Protein AF-A0A4Y6PVR9-F1 (afdb_monomer)

pLDDT: mean 76.54, std 22.04, range [38.25, 98.81]

Organism: Persicimonas caeni (NCBI:txid2292766)

Solvent-accessible surface area (backbone atoms only — not comparable to full-atom values): 14575 Å² total; per-residue (Å²): 135,83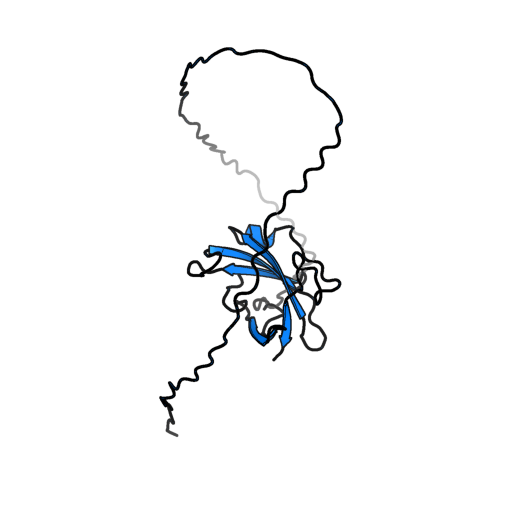,83,91,85,77,91,82,89,76,87,90,79,94,72,90,79,91,77,88,78,88,76,81,93,80,82,89,80,84,89,76,93,78,88,78,89,78,86,81,90,87,87,86,85,85,87,74,92,82,79,91,82,89,79,87,76,91,82,91,83,82,84,87,85,88,84,86,81,84,80,84,79,75,89,82,92,82,81,83,90,83,93,77,87,82,94,74,88,72,90,76,76,75,72,73,75,64,73,77,64,76,82,62,57,84,77,50,46,50,23,39,33,86,82,81,42,81,46,41,30,48,77,54,24,55,56,93,24,42,48,78,48,71,40,79,90,79,31,34,36,27,33,39,36,53,72,85,43,97,67,64,43,60,18,14,24,19,35,38,48,52,80,60,43,102,79,57,33,32,37,37,32,74,50,44,70,68,28,86,37,65,65,58,27,68,68,50,85,66,68,62,48,74,91,49,32,86,75,20,32,35,91,79,34,48,32,51,40,37,36,61,114

Mean predicted aligned error: 19.62 Å

Structure (mmCIF, N/CA/C/O backbone):
data_AF-A0A4Y6PVR9-F1
#
_entry.id   AF-A0A4Y6PVR9-F1
#
loop_
_atom_site.group_PDB
_atom_site.id
_atom_site.type_symbol
_atom_site.label_atom_id
_atom_site.label_alt_id
_atom_site.label_comp_id
_atom_site.label_asym_id
_atom_site.label_entity_id
_atom_site.label_seq_id
_atom_site.pdbx_PDB_ins_code
_atom_site.Cartn_x
_atom_site.Cartn_y
_atom_site.Cartn_z
_atom_site.occupancy
_atom_site.B_iso_or_equiv
_atom_site.auth_seq_id
_atom_site.auth_comp_id
_atom_site.auth_asym_id
_atom_site.auth_atom_id
_atom_site.pdbx_PDB_model_num
ATOM 1 N N . MET A 1 1 ? 18.211 -14.473 41.387 1.00 44.44 1 MET A N 1
ATOM 2 C CA . MET A 1 1 ? 19.162 -13.566 40.704 1.00 44.44 1 MET A CA 1
ATOM 3 C C . MET A 1 1 ? 18.298 -12.556 39.951 1.00 44.44 1 MET A C 1
ATOM 5 O O . MET A 1 1 ? 17.788 -12.904 38.908 1.00 44.44 1 MET A O 1
ATOM 9 N N . MET A 1 2 ? 17.739 -11.516 40.573 1.00 39.66 2 MET A N 1
ATOM 10 C CA . MET A 1 2 ? 18.354 -10.302 41.132 1.00 39.66 2 MET A CA 1
ATOM 11 C C . MET A 1 2 ? 19.067 -9.435 40.073 1.00 39.66 2 MET A C 1
ATOM 13 O O . MET A 1 2 ? 20.103 -9.840 39.561 1.00 39.66 2 MET A O 1
ATOM 17 N N . PHE A 1 3 ? 18.506 -8.228 39.890 1.00 38.25 3 PHE A N 1
ATOM 18 C CA . PHE A 1 3 ? 19.036 -6.995 39.277 1.00 38.25 3 PHE A CA 1
ATOM 19 C C . PHE A 1 3 ? 19.104 -6.944 37.737 1.00 38.25 3 PHE A C 1
ATOM 21 O O . PHE A 1 3 ? 19.877 -7.660 37.123 1.00 38.25 3 PHE A O 1
ATOM 28 N N . SER A 1 4 ? 18.260 -6.167 37.044 1.00 44.38 4 SER A N 1
ATOM 29 C CA . SER A 1 4 ? 18.126 -4.694 37.074 1.00 44.38 4 SER A CA 1
ATOM 30 C C . SER A 1 4 ? 19.421 -3.979 36.679 1.00 44.38 4 SER A C 1
ATOM 32 O O . SER A 1 4 ? 20.308 -3.845 37.516 1.00 44.38 4 SER A O 1
ATOM 34 N N . LYS A 1 5 ? 19.500 -3.527 35.419 1.00 46.66 5 LYS A N 1
ATOM 35 C CA . LYS A 1 5 ? 20.325 -2.431 34.864 1.00 46.66 5 LYS A CA 1
ATOM 36 C C . LYS A 1 5 ? 19.782 -2.146 33.454 1.00 46.66 5 LYS A C 1
ATOM 38 O O . LYS A 1 5 ? 19.545 -3.095 32.730 1.00 46.66 5 LYS A O 1
ATOM 43 N N . LEU A 1 6 ? 19.601 -0.938 32.942 1.00 47.88 6 LEU A N 1
ATOM 44 C CA . LEU A 1 6 ? 19.707 0.426 33.443 1.00 47.88 6 LEU A CA 1
ATOM 45 C C . LEU A 1 6 ? 19.093 1.281 32.326 1.00 47.88 6 LEU A C 1
ATOM 47 O O . LEU A 1 6 ? 19.514 1.192 31.176 1.00 47.88 6 LEU A O 1
ATOM 51 N N . CYS A 1 7 ? 18.128 2.117 32.688 1.00 44.88 7 CYS A N 1
ATOM 52 C CA . CYS A 1 7 ? 17.733 3.284 31.916 1.00 44.88 7 CYS A CA 1
ATOM 53 C C . CYS A 1 7 ? 18.982 4.155 31.671 1.00 44.88 7 CYS A C 1
ATOM 55 O O . CYS A 1 7 ? 19.712 4.440 32.624 1.00 44.88 7 CYS A O 1
ATOM 57 N N . ASN A 1 8 ? 19.245 4.570 30.429 1.00 43.56 8 ASN A N 1
ATOM 58 C CA . ASN A 1 8 ? 20.268 5.574 30.129 1.00 43.56 8 ASN A CA 1
ATOM 59 C C . ASN A 1 8 ? 19.651 6.711 29.313 1.00 43.56 8 ASN A C 1
ATOM 61 O O . ASN A 1 8 ? 19.765 6.808 28.097 1.00 43.56 8 ASN A O 1
ATOM 65 N N . LEU A 1 9 ? 18.980 7.578 30.062 1.00 43.81 9 LEU A N 1
ATOM 66 C CA . LEU A 1 9 ? 18.633 8.936 29.693 1.00 43.81 9 LEU A CA 1
ATOM 67 C C . LEU A 1 9 ? 19.920 9.779 29.605 1.00 43.81 9 LEU A C 1
ATOM 69 O O . LEU A 1 9 ? 20.596 9.976 30.617 1.00 43.81 9 LEU A O 1
ATOM 73 N N . ARG A 1 10 ? 20.248 10.326 28.428 1.00 51.53 10 ARG A N 1
ATOM 74 C CA . ARG A 1 10 ? 21.248 11.404 28.278 1.00 51.53 10 ARG A CA 1
ATOM 75 C C . ARG A 1 10 ? 20.987 12.160 26.963 1.00 51.53 10 ARG A C 1
ATOM 77 O O . ARG A 1 10 ? 21.337 11.678 25.903 1.00 51.53 10 ARG A O 1
ATOM 84 N N . ARG A 1 11 ? 20.119 13.176 26.942 1.00 47.75 11 ARG A N 1
ATOM 85 C CA . ARG A 1 11 ? 20.372 14.606 27.227 1.00 47.75 11 ARG A CA 1
ATOM 86 C C . ARG A 1 11 ? 21.513 15.228 26.391 1.00 47.75 11 ARG A C 1
ATOM 88 O O . ARG A 1 11 ? 22.668 14.867 26.581 1.00 47.75 11 ARG A O 1
ATOM 95 N N . TRP A 1 12 ? 21.127 16.280 25.655 1.00 42.31 12 TRP A N 1
ATOM 96 C CA . TRP A 1 12 ? 21.900 17.425 25.135 1.00 42.31 12 TRP A CA 1
ATOM 97 C C . TRP A 1 12 ? 22.627 17.322 23.787 1.00 42.31 12 TRP A C 1
ATOM 99 O O . TRP A 1 12 ? 23.653 16.668 23.661 1.00 42.31 12 TRP A O 1
ATOM 109 N N . GLY A 1 13 ? 22.154 18.143 22.841 1.00 40.81 13 GLY A N 1
ATOM 110 C CA . GLY A 1 13 ? 22.868 18.495 21.617 1.00 40.81 13 GLY A CA 1
ATOM 111 C C . GLY A 1 13 ? 22.095 19.434 20.687 1.00 40.81 13 GLY A C 1
ATOM 112 O O . GLY A 1 13 ? 22.082 19.201 19.489 1.00 40.81 13 GLY A O 1
ATOM 113 N N . ALA A 1 14 ? 21.433 20.476 21.205 1.00 54.19 14 ALA A N 1
ATOM 114 C CA . ALA A 1 14 ? 21.012 21.591 20.357 1.00 54.19 14 ALA A CA 1
ATOM 115 C C . ALA A 1 14 ? 22.266 22.402 19.987 1.00 54.19 14 ALA A C 1
ATOM 117 O O . ALA A 1 14 ? 22.778 23.153 20.818 1.00 54.19 14 ALA A O 1
ATOM 118 N N . LEU A 1 15 ? 22.793 22.208 18.776 1.00 55.88 15 LEU A N 1
ATOM 119 C CA . LEU A 1 15 ? 23.843 23.055 18.215 1.00 55.88 15 LEU A CA 1
ATO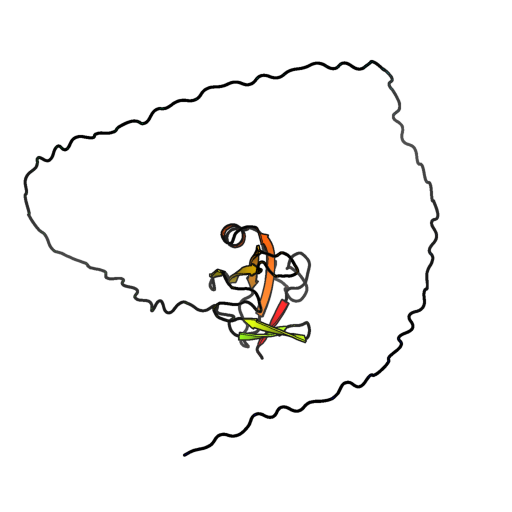M 120 C C . LEU A 1 15 ? 23.682 23.176 16.693 1.00 55.88 15 LEU A C 1
ATOM 122 O O . LEU A 1 15 ? 24.119 22.340 15.914 1.00 55.88 15 LEU A O 1
ATOM 126 N N . THR A 1 16 ? 22.992 24.247 16.327 1.00 52.38 16 THR A N 1
ATOM 127 C CA . THR A 1 16 ? 23.191 25.132 15.178 1.00 52.38 16 THR A CA 1
ATOM 128 C C . THR A 1 16 ? 24.312 24.761 14.193 1.00 52.38 16 THR A C 1
ATOM 130 O O . THR A 1 16 ? 25.490 24.852 14.531 1.00 52.38 16 THR A O 1
ATOM 133 N N . CYS A 1 17 ? 23.950 24.540 12.926 1.00 40.50 17 CYS A N 1
ATOM 134 C CA . CYS A 1 17 ? 24.809 24.873 11.790 1.00 40.50 17 CYS A CA 1
ATOM 135 C C . CYS A 1 17 ? 23.980 25.623 10.743 1.00 40.50 17 CYS A C 1
ATOM 137 O O . CYS A 1 17 ? 23.129 25.066 10.058 1.00 40.50 17 CYS A O 1
ATOM 139 N N . ILE A 1 18 ? 24.222 26.930 10.700 1.00 55.31 18 ILE A N 1
ATOM 140 C CA . ILE A 1 18 ? 23.746 27.877 9.698 1.00 55.31 18 ILE A CA 1
ATOM 141 C C . ILE A 1 18 ? 24.345 27.468 8.353 1.00 55.31 18 ILE A C 1
ATOM 143 O O . ILE A 1 18 ? 25.566 27.488 8.200 1.00 55.31 18 ILE A O 1
ATOM 147 N N . LEU A 1 19 ? 23.501 27.167 7.370 1.00 53.06 19 LEU A N 1
ATOM 148 C CA . LEU A 1 19 ? 23.903 27.157 5.969 1.00 53.06 19 LEU A CA 1
ATOM 149 C C . LEU A 1 19 ? 22.921 28.031 5.194 1.00 53.06 19 LEU A C 1
ATOM 151 O O . LEU A 1 19 ? 21.833 27.625 4.803 1.00 53.06 19 LEU A O 1
ATOM 155 N N . ALA A 1 20 ? 23.321 29.294 5.058 1.00 58.06 20 ALA A N 1
ATOM 156 C CA . ALA A 1 20 ? 22.724 30.238 4.138 1.00 58.06 20 ALA A CA 1
ATOM 157 C C . ALA A 1 20 ? 22.978 29.737 2.712 1.00 58.06 20 ALA A C 1
ATOM 159 O O . ALA A 1 20 ? 24.115 29.772 2.240 1.00 58.06 20 ALA A O 1
ATOM 160 N N . PHE A 1 21 ? 21.928 29.271 2.040 1.00 53.62 21 PHE A N 1
ATOM 161 C CA . PHE A 1 21 ? 21.953 29.043 0.602 1.00 53.62 21 PHE A CA 1
ATOM 162 C C . PHE A 1 21 ? 21.199 30.184 -0.076 1.00 53.62 21 PHE A C 1
ATOM 164 O O . PHE A 1 21 ? 19.974 30.221 -0.151 1.00 53.62 21 PHE A O 1
ATOM 171 N N . SER A 1 22 ? 21.977 31.173 -0.504 1.00 61.34 22 SER A N 1
ATOM 172 C CA . SER A 1 22 ? 21.547 32.247 -1.385 1.00 61.34 22 SER A CA 1
ATOM 173 C C . SER A 1 22 ? 21.158 31.646 -2.737 1.00 61.34 22 SER A C 1
ATOM 175 O O . SER A 1 22 ? 22.046 31.256 -3.495 1.00 61.34 22 SER A O 1
ATOM 177 N N . LEU A 1 23 ? 19.864 31.600 -3.067 1.00 67.12 23 LEU A N 1
ATOM 178 C CA . LEU A 1 23 ? 19.428 31.443 -4.455 1.00 67.12 23 LEU A CA 1
ATOM 179 C C . LEU A 1 23 ? 18.971 32.789 -5.008 1.00 67.12 23 LEU A C 1
ATOM 181 O O . LEU A 1 23 ? 18.088 33.459 -4.477 1.00 67.12 23 LEU A O 1
ATOM 185 N N . ALA A 1 24 ? 19.667 33.177 -6.070 1.00 57.66 24 ALA A N 1
ATOM 186 C CA . ALA A 1 24 ? 19.446 34.365 -6.858 1.00 57.66 24 ALA A CA 1
ATOM 187 C C . ALA A 1 24 ? 18.052 34.352 -7.501 1.00 57.66 24 ALA A C 1
ATOM 189 O O . ALA A 1 24 ? 17.667 33.381 -8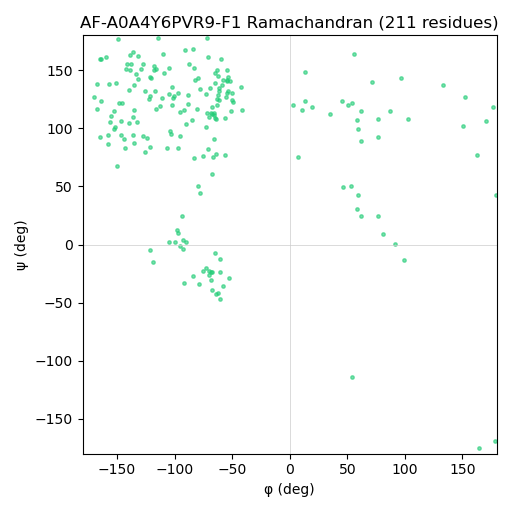.149 1.00 57.66 24 ALA A O 1
ATOM 190 N N . LEU A 1 25 ? 17.337 35.472 -7.377 1.00 59.44 25 LEU A N 1
ATOM 191 C CA . LEU A 1 25 ? 16.243 35.820 -8.276 1.00 59.44 25 LEU A CA 1
ATOM 192 C C . LEU A 1 25 ? 16.831 36.059 -9.671 1.00 59.44 25 LEU A C 1
ATOM 194 O O . LEU A 1 25 ? 17.528 37.050 -9.894 1.00 59.44 25 LEU A O 1
ATOM 198 N N . ALA A 1 26 ? 16.527 35.168 -10.607 1.00 63.06 26 ALA A N 1
ATOM 199 C CA . ALA A 1 26 ? 16.692 35.405 -12.030 1.00 63.06 26 ALA A CA 1
ATOM 200 C C . ALA A 1 26 ? 15.483 34.825 -12.766 1.00 63.06 26 ALA A C 1
ATOM 202 O O . ALA A 1 26 ? 15.368 33.612 -12.892 1.00 63.06 26 ALA A O 1
ATOM 203 N N . ALA A 1 27 ? 14.591 35.716 -13.203 1.00 51.97 27 ALA A N 1
ATOM 204 C CA . ALA A 1 27 ? 14.061 35.801 -14.568 1.00 51.97 27 ALA A CA 1
ATOM 205 C C . ALA A 1 27 ? 12.638 36.379 -14.557 1.00 51.97 27 ALA A C 1
ATOM 207 O O . ALA A 1 27 ? 11.660 35.702 -14.261 1.00 51.97 27 ALA A O 1
ATOM 208 N N . CYS A 1 28 ? 12.567 37.663 -14.900 1.00 66.69 28 CYS A N 1
ATOM 209 C CA . CYS A 1 28 ? 11.431 38.270 -15.576 1.00 66.69 28 CYS A CA 1
ATOM 210 C C . CYS A 1 28 ? 11.449 37.765 -17.029 1.00 66.69 28 CYS A C 1
ATOM 212 O O . CYS A 1 28 ? 12.497 37.833 -17.671 1.00 66.69 28 CYS A O 1
ATOM 214 N N . GLY A 1 29 ? 10.327 37.256 -17.520 1.00 49.91 29 GLY A N 1
ATOM 215 C CA . GLY A 1 29 ? 10.041 37.052 -18.943 1.00 49.91 29 GLY A CA 1
ATOM 216 C C . GLY A 1 29 ? 8.558 37.366 -19.104 1.00 49.91 29 GLY A C 1
ATOM 217 O O . GLY A 1 29 ? 7.748 36.546 -18.692 1.00 49.91 29 GLY A O 1
ATOM 218 N N . ASP A 1 30 ? 8.179 38.636 -19.247 1.00 58.84 30 ASP A N 1
ATOM 219 C CA . ASP A 1 30 ? 8.128 39.432 -20.491 1.00 58.84 30 ASP A CA 1
ATOM 220 C C . ASP A 1 30 ? 7.142 38.807 -21.491 1.00 58.84 30 ASP A C 1
ATOM 222 O O . ASP A 1 30 ? 7.475 37.912 -22.269 1.00 58.84 30 ASP A O 1
ATOM 226 N N . ASP A 1 31 ? 5.892 39.254 -21.350 1.00 60.50 31 ASP A N 1
ATOM 227 C CA . ASP A 1 31 ? 4.786 39.085 -22.284 1.00 60.50 31 ASP A CA 1
ATOM 228 C C . ASP A 1 31 ? 5.128 39.761 -23.620 1.00 60.50 31 ASP A C 1
ATOM 230 O O . ASP A 1 31 ? 5.368 40.966 -23.647 1.00 60.50 31 ASP A O 1
ATOM 234 N N . ASP A 1 32 ? 5.068 39.024 -24.732 1.00 59.34 32 ASP A N 1
ATOM 235 C CA . ASP A 1 32 ? 5.013 39.623 -26.069 1.00 59.34 32 ASP A CA 1
ATOM 236 C C . ASP A 1 32 ? 3.970 38.910 -26.944 1.00 59.34 32 ASP A C 1
ATOM 238 O O . ASP A 1 32 ? 4.116 37.761 -27.376 1.00 59.34 32 ASP A O 1
ATOM 242 N N . ASP A 1 33 ? 2.898 39.658 -27.202 1.00 56.66 33 ASP A N 1
ATOM 243 C CA . ASP A 1 33 ? 1.860 39.432 -28.198 1.00 56.66 33 ASP A CA 1
ATOM 244 C C . ASP A 1 33 ? 2.455 39.129 -29.583 1.00 56.66 33 ASP A C 1
ATOM 246 O O . ASP A 1 33 ? 3.098 39.975 -30.208 1.00 56.66 33 ASP A O 1
ATOM 250 N N . THR A 1 34 ? 2.111 37.976 -30.162 1.00 57.03 34 THR A N 1
ATOM 251 C CA . THR A 1 34 ? 2.095 37.832 -31.625 1.00 57.03 34 THR A CA 1
ATOM 252 C C . THR A 1 34 ? 0.727 37.380 -32.104 1.00 57.03 34 THR A C 1
ATOM 254 O O . THR A 1 34 ? 0.394 36.206 -32.243 1.00 57.03 34 THR A O 1
ATOM 257 N N . THR A 1 35 ? -0.066 38.399 -32.410 1.00 61.47 35 THR A N 1
ATOM 258 C CA . THR A 1 35 ? -1.182 38.335 -33.342 1.00 61.47 35 THR A CA 1
ATOM 259 C C . THR A 1 35 ? -0.743 37.692 -34.663 1.00 61.47 35 THR A C 1
ATOM 261 O O . THR A 1 35 ? 0.163 38.174 -35.341 1.00 61.47 35 THR A O 1
ATOM 264 N N . ASN A 1 36 ? -1.431 36.632 -35.091 1.00 58.31 36 ASN A N 1
ATOM 265 C CA . ASN A 1 36 ? -1.573 36.371 -36.519 1.00 58.31 36 ASN A CA 1
ATOM 266 C C . ASN A 1 36 ? -2.953 35.802 -36.841 1.00 58.31 36 ASN A C 1
ATOM 268 O O . ASN A 1 36 ? -3.222 34.603 -36.820 1.00 58.31 36 ASN A O 1
ATOM 272 N N . ASN A 1 37 ? -3.828 36.755 -37.137 1.00 58.06 37 ASN A N 1
ATOM 273 C CA . ASN A 1 37 ? -5.092 36.585 -37.817 1.00 58.06 37 ASN A CA 1
ATOM 274 C C . ASN A 1 37 ? -4.828 36.176 -39.276 1.00 58.06 37 ASN A C 1
ATOM 276 O O . ASN A 1 37 ? -4.360 36.985 -40.076 1.00 58.06 37 ASN A O 1
ATOM 280 N N . ALA A 1 38 ? -5.184 34.941 -39.623 1.00 53.75 38 ALA A N 1
ATOM 281 C CA . ALA A 1 38 ? -5.443 34.534 -40.996 1.00 53.75 38 ALA A CA 1
ATOM 282 C C . ALA A 1 38 ? -6.881 34.009 -41.086 1.00 53.75 38 ALA A C 1
ATOM 284 O O . ALA A 1 38 ? -7.150 32.820 -40.949 1.00 53.75 38 ALA A O 1
ATOM 285 N N . ALA A 1 39 ? -7.796 34.962 -41.255 1.00 53.09 39 ALA A N 1
ATOM 286 C CA . ALA A 1 39 ? -9.044 34.886 -42.002 1.00 53.09 39 ALA A CA 1
ATOM 287 C C . ALA A 1 39 ? -9.491 33.491 -42.486 1.00 53.09 39 ALA A C 1
ATOM 289 O O . ALA A 1 39 ? -8.944 32.957 -43.450 1.00 53.09 39 ALA A O 1
ATOM 290 N N . ASN A 1 40 ? -10.632 33.021 -41.976 1.00 54.19 40 ASN A N 1
ATOM 291 C CA . ASN A 1 40 ? -11.647 32.496 -42.882 1.00 54.19 40 ASN A CA 1
ATOM 292 C C . ASN A 1 40 ? -13.069 32.784 -42.376 1.00 54.19 40 ASN A C 1
ATOM 294 O O . ASN A 1 40 ? -13.452 32.427 -41.267 1.00 54.19 40 ASN A O 1
ATOM 298 N N . ASN A 1 41 ? -13.807 33.479 -43.235 1.00 61.44 41 ASN A N 1
ATOM 299 C CA . ASN A 1 41 ? -15.200 33.899 -43.147 1.00 61.44 41 ASN A CA 1
ATOM 300 C C . ASN A 1 41 ? -16.169 32.841 -42.603 1.00 61.44 41 ASN A C 1
ATOM 302 O O . ASN A 1 41 ? -16.265 31.764 -43.183 1.00 61.44 41 ASN A O 1
ATOM 306 N N . THR A 1 42 ? -17.068 33.241 -41.697 1.00 52.59 42 THR A N 1
ATOM 307 C CA . THR A 1 42 ? -18.522 33.197 -41.965 1.00 52.59 42 THR A CA 1
ATOM 308 C C . THR A 1 42 ? -19.231 34.235 -41.087 1.00 52.59 42 THR A C 1
ATOM 310 O O . THR A 1 42 ? -19.282 34.096 -39.871 1.00 52.59 42 THR A O 1
ATOM 313 N N . ALA A 1 43 ? -19.756 35.296 -41.703 1.00 52.53 43 ALA A N 1
ATOM 314 C CA . ALA A 1 43 ? -20.616 36.284 -41.058 1.00 52.53 43 ALA A CA 1
ATOM 315 C C . ALA A 1 43 ? -21.958 36.341 -41.797 1.00 52.53 43 ALA A C 1
ATOM 317 O O . ALA A 1 43 ? -21.962 36.532 -43.013 1.00 52.53 43 ALA A O 1
ATOM 318 N N . ALA A 1 44 ? -23.040 36.159 -41.035 1.00 47.75 44 ALA A N 1
ATOM 319 C CA . ALA A 1 44 ? -24.448 36.556 -41.216 1.00 47.75 44 ALA A CA 1
ATOM 320 C C . ALA A 1 44 ? -25.275 35.506 -40.442 1.00 47.75 44 ALA A C 1
ATOM 322 O O . ALA A 1 44 ? -25.049 34.318 -40.620 1.00 47.75 44 ALA A O 1
ATOM 323 N N . ASP A 1 45 ? -26.175 35.831 -39.522 1.00 51.59 45 ASP A N 1
ATOM 324 C CA . ASP A 1 45 ? -27.276 36.773 -39.684 1.00 51.59 45 ASP A CA 1
ATOM 325 C C . ASP A 1 45 ? -27.861 37.179 -38.314 1.00 51.59 45 ASP A C 1
ATOM 327 O O . ASP A 1 45 ? -27.643 36.523 -37.297 1.00 51.59 45 ASP A O 1
ATOM 331 N N . ALA A 1 46 ? -28.550 38.311 -38.318 1.00 51.28 46 ALA A N 1
ATOM 332 C CA . ALA A 1 46 ? -28.900 39.173 -37.206 1.00 51.28 46 ALA A CA 1
ATOM 333 C C . ALA A 1 46 ? -30.250 38.872 -36.523 1.00 51.28 46 ALA A C 1
ATOM 335 O O . ALA A 1 46 ? -31.145 38.258 -37.095 1.00 51.28 46 ALA A O 1
ATOM 336 N N . GLY A 1 47 ? -30.420 39.492 -35.347 1.00 47.56 47 GLY A N 1
ATOM 337 C CA . GLY A 1 47 ? -31.704 39.748 -34.677 1.00 47.56 47 GLY A CA 1
ATOM 338 C C . GLY A 1 47 ? -32.045 38.693 -33.624 1.00 47.56 47 GLY A C 1
ATOM 339 O O . GLY A 1 47 ? -31.754 37.524 -33.805 1.00 47.56 47 GLY A O 1
ATOM 340 N N . SER A 1 48 ? -32.654 38.986 -32.483 1.00 54.31 48 SER A N 1
ATOM 341 C CA . SER A 1 48 ? -33.375 40.156 -31.980 1.00 54.31 48 SER A CA 1
ATOM 342 C C . SER A 1 48 ? -33.445 39.931 -30.461 1.00 54.31 48 SER A C 1
ATOM 344 O O . SER A 1 48 ? -33.738 38.822 -30.029 1.00 54.31 48 SER A O 1
ATOM 346 N N . ASP A 1 49 ? -32.967 40.849 -29.624 1.00 64.44 49 ASP A N 1
ATOM 347 C CA . ASP A 1 49 ? -33.823 41.679 -28.756 1.00 64.44 49 ASP A CA 1
ATOM 348 C C . ASP A 1 49 ? -35.239 41.112 -28.519 1.00 64.44 49 ASP A C 1
ATOM 350 O O . ASP A 1 49 ? -35.976 40.959 -29.496 1.00 64.44 49 ASP A O 1
ATOM 354 N N . VAL A 1 50 ? -35.579 40.809 -27.252 1.00 60.72 50 VAL A N 1
ATOM 355 C CA . VAL A 1 50 ? -36.892 41.007 -26.584 1.00 60.72 50 VAL A CA 1
ATOM 356 C C . VAL A 1 50 ? -36.915 40.301 -25.204 1.00 60.72 50 VAL A C 1
ATOM 358 O O . VAL A 1 50 ? -36.951 39.080 -25.098 1.00 60.72 50 VAL A O 1
ATOM 361 N N . THR A 1 51 ? -36.841 41.143 -24.166 1.00 49.72 51 THR A N 1
ATOM 362 C CA . THR A 1 51 ? -37.566 41.173 -22.869 1.00 49.72 51 THR A CA 1
ATOM 363 C C . THR A 1 51 ? -37.785 39.918 -22.001 1.00 49.72 51 THR A C 1
ATOM 365 O O . THR A 1 51 ? -38.483 38.987 -22.388 1.00 49.72 51 THR A O 1
ATOM 368 N N . GLU A 1 52 ? -37.319 40.028 -20.746 1.00 62.44 52 GLU A N 1
ATOM 369 C CA . GLU A 1 52 ? -38.053 39.834 -19.472 1.00 62.44 52 GLU A CA 1
ATOM 370 C C . GLU A 1 52 ? -39.442 39.163 -19.556 1.00 62.44 52 GLU A C 1
ATOM 372 O O . GLU A 1 52 ? -40.334 39.762 -20.153 1.00 62.44 52 GLU A O 1
ATOM 377 N N . GLN A 1 53 ? -39.678 38.050 -18.837 1.00 57.12 53 GLN A N 1
ATOM 378 C CA . GLN A 1 53 ? -40.901 37.884 -18.026 1.00 57.12 53 GLN A CA 1
ATOM 379 C C . GLN A 1 53 ? -40.829 36.689 -17.050 1.00 57.12 53 GLN A C 1
ATOM 381 O O . GLN A 1 53 ? -40.762 35.529 -17.445 1.00 57.12 53 GLN A O 1
ATOM 386 N N . ASP A 1 54 ? -40.889 37.037 -15.767 1.00 57.53 54 ASP A N 1
ATOM 387 C CA . ASP A 1 54 ? -41.258 36.239 -14.591 1.00 57.53 54 ASP A CA 1
ATOM 388 C C . ASP A 1 54 ? -42.630 35.547 -14.746 1.00 57.53 54 ASP A C 1
ATOM 390 O O . ASP A 1 54 ? -43.528 36.168 -15.310 1.00 57.53 54 ASP A O 1
ATOM 394 N N . THR A 1 55 ? -42.802 34.327 -14.211 1.00 51.25 55 THR A N 1
ATOM 395 C CA . THR A 1 55 ? -43.982 33.922 -13.405 1.00 51.25 55 THR A CA 1
ATOM 396 C C . THR A 1 55 ? -43.944 32.442 -12.995 1.00 51.25 55 THR A C 1
ATOM 398 O O . THR A 1 55 ? -44.073 31.597 -13.875 1.00 51.25 55 THR A O 1
ATOM 401 N N . GLY A 1 56 ? -43.908 32.194 -11.671 1.00 49.91 56 GLY A N 1
ATOM 402 C CA . GLY A 1 56 ? -44.700 31.210 -10.881 1.00 49.91 56 GLY A CA 1
ATOM 403 C C . GLY A 1 56 ? -44.678 29.719 -11.271 1.00 49.91 56 GLY A C 1
ATOM 404 O O . GLY A 1 56 ? -44.317 29.351 -12.373 1.00 49.91 56 GLY A O 1
ATOM 405 N N . ALA A 1 57 ? -45.090 28.747 -10.462 1.00 52.12 57 ALA A N 1
ATOM 406 C CA . ALA A 1 57 ? -45.599 28.618 -9.096 1.00 52.12 57 ALA A CA 1
ATOM 407 C C . ALA A 1 57 ? -45.295 27.143 -8.703 1.00 52.12 57 ALA A C 1
ATOM 409 O O . ALA A 1 57 ? -45.217 26.290 -9.586 1.00 52.12 57 ALA A O 1
ATOM 410 N N . ASP A 1 58 ? -44.833 26.851 -7.486 1.00 57.00 58 ASP A N 1
ATOM 411 C CA . ASP A 1 58 ? -45.624 26.201 -6.420 1.00 57.00 58 ASP A CA 1
ATOM 412 C C . ASP A 1 58 ? -46.639 25.158 -6.926 1.00 57.00 58 ASP A C 1
ATOM 414 O O . ASP A 1 58 ? -47.594 25.571 -7.572 1.00 57.00 58 ASP A O 1
ATOM 418 N N . GLU A 1 59 ? -46.428 23.866 -6.619 1.00 57.31 59 GLU A N 1
ATOM 419 C CA . GLU A 1 59 ? -47.480 22.914 -6.206 1.00 57.31 59 GLU A CA 1
ATOM 420 C C . GLU A 1 59 ? -46.876 21.761 -5.375 1.00 57.31 59 GLU A C 1
ATOM 422 O O . GLU A 1 59 ? -46.226 20.845 -5.884 1.00 57.31 59 GLU A O 1
ATOM 427 N N . ASP A 1 60 ? -47.125 21.843 -4.067 1.00 55.44 60 ASP A N 1
ATOM 428 C CA . ASP A 1 60 ? -47.152 20.746 -3.098 1.00 55.44 60 ASP A CA 1
ATOM 429 C C . ASP A 1 60 ? -48.282 19.744 -3.429 1.00 55.44 60 ASP A C 1
ATOM 431 O O . ASP A 1 60 ? -49.461 20.099 -3.453 1.00 55.44 60 ASP A O 1
ATOM 435 N N . THR A 1 61 ? -47.941 18.462 -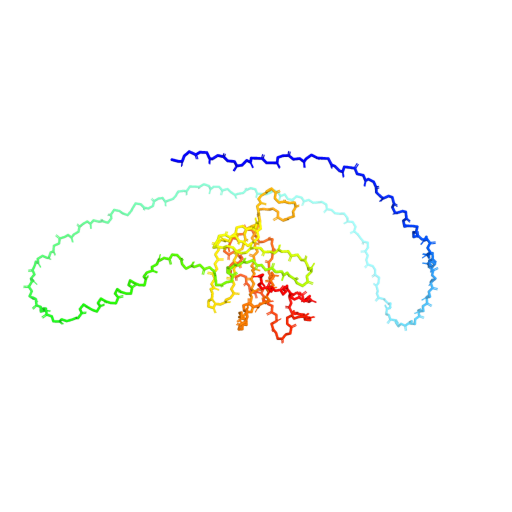3.571 1.00 55.22 61 THR A N 1
ATOM 436 C CA . THR A 1 61 ? -48.855 17.306 -3.451 1.00 55.22 61 THR A CA 1
ATOM 437 C C . THR A 1 61 ? -48.023 16.148 -2.892 1.00 55.22 61 THR A C 1
ATOM 439 O O . THR A 1 61 ? -47.025 15.796 -3.509 1.00 55.22 61 THR A O 1
ATOM 442 N N . GLY A 1 62 ? -48.281 15.492 -1.764 1.00 49.22 62 GLY A N 1
ATOM 443 C CA . GLY A 1 62 ? -49.489 15.308 -0.970 1.00 49.22 62 GLY A CA 1
ATOM 444 C C . GLY A 1 62 ? -49.605 13.811 -0.619 1.00 49.22 62 GLY A C 1
ATOM 445 O O . GLY A 1 62 ? -49.402 12.973 -1.491 1.00 49.22 62 GLY A O 1
ATOM 446 N N . SER A 1 63 ? -49.974 13.515 0.633 1.00 55.53 63 SER A N 1
ATOM 447 C CA . SER A 1 63 ? -50.628 12.277 1.116 1.00 55.53 63 SER A CA 1
ATOM 448 C C . SER A 1 63 ? -49.823 10.976 1.300 1.00 55.53 63 SER A C 1
ATOM 450 O O . SER A 1 63 ? -49.678 10.153 0.406 1.00 55.53 63 SER A O 1
ATOM 452 N N . GLU A 1 64 ? -49.346 10.814 2.533 1.00 62.66 64 GLU A N 1
ATOM 453 C CA . GLU A 1 64 ? -49.701 9.802 3.557 1.00 62.66 64 GLU A CA 1
ATOM 454 C C . GLU A 1 64 ? -50.528 8.534 3.199 1.00 62.66 64 GLU A C 1
ATOM 456 O O . GLU A 1 64 ? -51.486 8.582 2.430 1.00 62.66 64 GLU A O 1
ATOM 461 N N . GLU A 1 65 ? -50.203 7.477 3.965 1.00 49.28 65 GLU A N 1
ATOM 462 C CA . GLU A 1 65 ? -51.001 6.315 4.430 1.00 49.28 65 GLU A CA 1
ATOM 463 C C . GLU A 1 65 ? -50.857 4.923 3.760 1.00 49.28 65 GLU A C 1
ATOM 465 O O . GLU A 1 65 ? -51.315 4.652 2.654 1.00 49.28 65 GLU A O 1
ATOM 470 N N . ASP A 1 66 ? -50.225 4.038 4.549 1.00 56.56 66 ASP A N 1
ATOM 471 C CA . ASP A 1 66 ? -50.615 2.688 4.989 1.00 56.56 66 ASP A CA 1
ATOM 472 C C . ASP A 1 66 ? -51.080 1.601 4.002 1.00 56.56 66 ASP A C 1
ATOM 474 O O . ASP A 1 66 ? -52.182 1.633 3.460 1.00 56.56 66 ASP A O 1
ATOM 478 N N . ALA A 1 67 ? -50.329 0.489 3.991 1.00 55.44 67 ALA A N 1
ATOM 479 C CA . ALA A 1 67 ? -50.913 -0.858 4.024 1.00 55.44 67 ALA A CA 1
ATOM 480 C C . ALA A 1 67 ? -49.900 -1.895 4.548 1.00 55.44 67 ALA A C 1
ATOM 482 O O . ALA A 1 67 ? -49.111 -2.473 3.804 1.00 55.44 67 ALA A O 1
ATOM 483 N N . PHE A 1 68 ? -49.962 -2.144 5.855 1.00 57.78 68 PHE A N 1
ATOM 484 C CA . PHE A 1 68 ? -49.457 -3.353 6.501 1.00 57.78 68 PHE A CA 1
ATOM 485 C C . PHE A 1 68 ? -50.362 -4.525 6.094 1.00 57.78 68 PHE A C 1
ATOM 487 O O . PHE A 1 68 ? -51.524 -4.579 6.498 1.00 57.78 68 PHE A O 1
ATOM 494 N N . THR A 1 69 ? -49.863 -5.446 5.269 1.00 58.72 69 THR A N 1
ATOM 495 C CA . THR A 1 69 ? -50.556 -6.708 4.985 1.00 58.72 69 THR A CA 1
ATOM 496 C C . THR A 1 69 ? -50.110 -7.768 5.981 1.00 58.72 69 THR A C 1
ATOM 498 O O . THR A 1 69 ? -49.007 -8.303 5.899 1.00 58.72 69 THR A O 1
ATOM 501 N N . ASP A 1 70 ? -51.011 -8.012 6.924 1.00 57.12 70 ASP A N 1
ATOM 502 C CA . ASP A 1 70 ? -51.125 -9.179 7.790 1.00 57.12 70 ASP A CA 1
ATOM 503 C C . ASP A 1 70 ? -51.231 -10.459 6.940 1.00 57.12 70 ASP A C 1
ATOM 505 O O . ASP A 1 70 ? -52.241 -10.672 6.267 1.00 57.12 70 ASP A O 1
ATOM 509 N N . ASP A 1 71 ? -50.181 -11.283 6.937 1.00 55.16 71 ASP A N 1
ATOM 510 C CA . ASP A 1 71 ? -50.207 -12.635 6.369 1.00 55.16 71 ASP A CA 1
ATOM 511 C C . ASP A 1 71 ? -50.212 -13.654 7.514 1.00 55.16 71 ASP A C 1
ATOM 513 O O . ASP A 1 71 ? -49.184 -14.163 7.965 1.00 55.16 71 ASP A O 1
ATOM 517 N N . THR A 1 72 ? -51.413 -13.904 8.036 1.00 59.44 72 THR A N 1
ATOM 518 C CA . THR A 1 72 ? -51.711 -15.023 8.931 1.00 59.44 72 THR A CA 1
ATOM 519 C C . THR A 1 72 ? -51.977 -16.280 8.102 1.00 59.44 72 THR A C 1
ATOM 521 O O . THR A 1 72 ? -53.106 -16.753 7.953 1.00 59.44 72 THR A O 1
ATOM 524 N N . GLY A 1 73 ? -50.895 -16.840 7.558 1.00 59.31 73 GLY A N 1
ATOM 525 C CA . GLY A 1 73 ? -50.873 -18.165 6.949 1.00 59.31 73 GLY A CA 1
ATOM 526 C C . GLY A 1 73 ? -51.072 -19.252 8.005 1.00 59.31 73 GLY A C 1
ATOM 527 O O . GLY A 1 73 ? -50.256 -19.432 8.900 1.00 59.31 73 GLY A O 1
ATOM 528 N N . THR A 1 74 ? -52.206 -19.932 7.897 1.00 54.53 74 THR A N 1
ATOM 529 C CA . THR A 1 74 ? -52.714 -20.988 8.777 1.00 54.53 74 THR A CA 1
ATOM 530 C C . THR A 1 74 ? -51.889 -22.275 8.677 1.00 54.53 74 THR A C 1
ATOM 532 O O . THR A 1 74 ? -51.612 -22.741 7.573 1.00 54.53 74 THR A O 1
ATOM 535 N N . ASP A 1 75 ? -51.570 -22.857 9.836 1.00 53.78 75 ASP A N 1
ATOM 536 C CA . ASP A 1 75 ? -51.090 -24.231 10.007 1.00 53.78 75 ASP A CA 1
ATOM 537 C C . ASP A 1 75 ? -52.067 -25.242 9.379 1.00 53.78 75 ASP A C 1
ATOM 539 O O . ASP A 1 75 ? -53.245 -25.272 9.743 1.00 53.78 75 ASP A O 1
ATOM 543 N N . ASP A 1 76 ? -51.576 -26.123 8.504 1.00 57.19 76 ASP A N 1
ATOM 544 C CA . ASP A 1 76 ? -52.251 -27.390 8.205 1.00 57.19 76 ASP A CA 1
ATOM 545 C C . ASP A 1 76 ? -51.217 -28.521 8.191 1.00 57.19 76 ASP A C 1
ATOM 547 O O . ASP A 1 76 ? -50.582 -28.849 7.188 1.00 57.19 76 ASP A O 1
ATOM 551 N N . ASP A 1 77 ? -51.013 -29.059 9.388 1.00 54.78 77 ASP A N 1
ATOM 552 C CA . ASP A 1 77 ? -50.104 -30.144 9.717 1.00 54.78 77 ASP A CA 1
ATOM 553 C C . ASP A 1 77 ? -50.908 -31.458 9.696 1.00 54.78 77 ASP A C 1
ATOM 555 O O . ASP A 1 77 ? -51.555 -31.820 10.682 1.00 54.78 77 ASP A O 1
ATOM 559 N N . THR A 1 78 ? -50.932 -32.175 8.563 1.00 58.00 78 THR A N 1
ATOM 560 C CA . THR A 1 78 ? -51.428 -33.566 8.513 1.00 58.00 78 THR A CA 1
ATOM 561 C C . THR A 1 78 ? -50.686 -34.442 7.492 1.00 58.00 78 THR A C 1
ATOM 563 O O . THR A 1 78 ? -50.935 -34.395 6.290 1.00 58.00 78 THR A O 1
ATOM 566 N N . GLY A 1 79 ? -49.830 -35.344 7.986 1.00 54.84 79 GLY A N 1
ATOM 567 C CA . GLY A 1 79 ? -49.275 -36.465 7.209 1.00 54.84 79 GLY A CA 1
ATOM 568 C C . GLY A 1 79 ? -48.036 -37.074 7.871 1.00 54.84 79 GLY A C 1
ATOM 569 O O . GLY A 1 79 ? -46.930 -36.653 7.588 1.00 54.84 79 GLY A O 1
ATOM 570 N N . THR A 1 80 ? -48.199 -37.878 8.926 1.00 52.97 80 THR A N 1
ATOM 571 C CA . THR A 1 80 ? -48.119 -39.360 8.900 1.00 52.97 80 THR A CA 1
ATOM 572 C C . THR A 1 80 ? -46.776 -39.914 8.400 1.00 52.97 80 THR A C 1
ATOM 574 O O . THR A 1 80 ? -46.497 -39.902 7.205 1.00 52.97 80 THR A O 1
ATOM 577 N N . ASP A 1 81 ? -46.010 -40.445 9.357 1.00 56.59 81 ASP A N 1
ATOM 578 C CA . ASP A 1 81 ? -44.745 -41.175 9.224 1.00 56.59 81 ASP A CA 1
ATOM 579 C C . ASP A 1 81 ? -44.787 -42.349 8.229 1.00 56.59 81 ASP A C 1
ATOM 581 O O . ASP A 1 81 ? -45.703 -43.172 8.280 1.00 56.59 81 ASP A O 1
ATOM 585 N N . GLU A 1 82 ? -43.710 -42.527 7.455 1.00 55.59 82 GLU A N 1
ATOM 586 C CA . GLU A 1 82 ? -43.185 -43.867 7.161 1.00 55.59 82 GLU A CA 1
ATOM 587 C C . GLU A 1 82 ? -41.666 -43.822 6.903 1.00 55.59 82 GLU A C 1
ATOM 589 O O . GLU A 1 82 ? -41.177 -43.449 5.837 1.00 55.59 82 GLU A O 1
ATOM 594 N N . ASP A 1 83 ? -40.924 -44.205 7.941 1.00 54.84 83 ASP A N 1
ATOM 595 C CA . ASP A 1 83 ? -39.493 -44.486 7.937 1.00 54.84 83 ASP A CA 1
ATOM 596 C C . ASP A 1 83 ? -39.226 -45.812 7.200 1.00 54.84 83 ASP A C 1
ATOM 598 O O . ASP A 1 83 ? -39.619 -46.888 7.658 1.00 54.84 83 ASP A O 1
ATOM 602 N N . THR A 1 84 ? -38.558 -45.744 6.045 1.00 57.78 84 THR A N 1
ATOM 603 C CA . THR A 1 84 ? -37.889 -46.901 5.432 1.00 57.78 84 THR A CA 1
ATOM 604 C C . THR A 1 84 ? -36.510 -46.484 4.935 1.00 57.78 84 THR A C 1
ATOM 606 O O . THR A 1 84 ? -36.334 -45.957 3.839 1.00 57.78 84 THR A O 1
ATOM 609 N N . GLY A 1 85 ? -35.515 -46.698 5.794 1.00 60.88 85 GLY A N 1
ATOM 610 C CA . GLY A 1 85 ? -34.129 -46.339 5.536 1.00 60.88 85 GLY A CA 1
ATOM 611 C C . GLY A 1 85 ? -33.490 -47.002 4.312 1.00 60.88 85 GLY A C 1
ATOM 612 O O . GLY A 1 85 ? -33.881 -48.075 3.851 1.00 60.88 85 GLY A O 1
ATOM 613 N N . THR A 1 86 ? -32.415 -46.374 3.843 1.00 51.88 86 THR A N 1
ATOM 614 C CA . THR A 1 86 ? -31.237 -47.040 3.276 1.00 51.88 86 THR A CA 1
ATOM 615 C C . THR A 1 86 ? -30.042 -46.121 3.508 1.00 51.88 86 THR A C 1
ATOM 617 O O . THR A 1 86 ? -29.836 -45.139 2.804 1.00 51.88 86 THR A O 1
ATOM 620 N N . ASP A 1 87 ? -29.299 -46.463 4.556 1.00 60.94 87 ASP A N 1
ATOM 621 C CA . ASP A 1 87 ? -27.923 -46.060 4.820 1.00 60.94 87 ASP A CA 1
ATOM 622 C C . ASP A 1 87 ? -27.012 -46.678 3.747 1.00 60.94 87 ASP A C 1
ATOM 624 O O . ASP A 1 87 ? -26.902 -47.906 3.659 1.00 60.94 87 ASP A O 1
ATOM 628 N N . ALA A 1 88 ? -26.421 -45.834 2.899 1.00 56.91 88 ALA A N 1
ATOM 629 C CA . ALA A 1 88 ? -25.274 -46.185 2.067 1.00 56.91 88 ALA A CA 1
ATOM 630 C C . ALA A 1 88 ? -24.594 -44.933 1.489 1.00 56.91 88 ALA A C 1
ATOM 632 O O . ALA A 1 88 ? -24.924 -44.527 0.379 1.00 56.91 88 ALA A O 1
ATOM 633 N N . GLY A 1 89 ? -23.587 -44.424 2.209 1.00 52.38 89 GLY A N 1
ATOM 634 C CA . GLY A 1 89 ? -22.441 -43.680 1.659 1.00 52.38 89 GLY A CA 1
ATOM 635 C C . GLY A 1 89 ? -22.757 -42.275 1.132 1.00 52.38 89 GLY A C 1
ATOM 636 O O . GLY A 1 89 ? -23.765 -42.027 0.495 1.00 52.38 89 GLY A O 1
ATOM 637 N N . THR A 1 90 ? -21.946 -41.260 1.339 1.00 51.22 90 THR A N 1
ATOM 638 C CA . THR A 1 90 ? -20.552 -41.181 1.736 1.00 51.22 90 THR A CA 1
ATOM 639 C C . THR A 1 90 ? -20.499 -39.837 2.431 1.00 51.22 90 THR A C 1
ATOM 641 O O . THR A 1 90 ? -20.785 -38.823 1.799 1.00 51.22 90 THR A O 1
ATOM 644 N N . ASP A 1 91 ? -20.232 -39.844 3.731 1.00 51.94 91 ASP A N 1
ATOM 645 C CA . ASP A 1 91 ? -19.885 -38.626 4.450 1.00 51.94 91 ASP A CA 1
ATOM 646 C C . ASP A 1 91 ? -18.485 -38.251 3.960 1.00 51.94 91 ASP A C 1
ATOM 648 O O . ASP A 1 91 ? -17.464 -38.699 4.485 1.00 51.94 91 ASP A O 1
ATOM 652 N N . GLU A 1 92 ? -18.447 -37.585 2.807 1.00 53.47 92 GLU A N 1
ATOM 653 C CA . GLU A 1 92 ? -17.260 -36.912 2.317 1.00 53.47 92 GLU A CA 1
ATOM 654 C C . GLU A 1 92 ? -17.144 -35.651 3.164 1.00 53.47 92 GLU A C 1
ATOM 656 O O . GLU A 1 92 ? -17.516 -34.549 2.771 1.00 53.47 92 GLU A O 1
ATOM 661 N N . ASP A 1 93 ? -16.683 -35.879 4.391 1.00 52.50 93 ASP A N 1
ATOM 662 C CA . ASP A 1 93 ? -16.141 -34.868 5.270 1.00 52.50 93 ASP A CA 1
ATOM 663 C C . ASP A 1 93 ? -14.879 -34.331 4.584 1.00 52.50 93 ASP A C 1
ATOM 665 O O . ASP A 1 93 ? -13.747 -34.701 4.892 1.00 52.50 93 ASP A O 1
ATOM 669 N N . THR A 1 94 ? -15.078 -33.470 3.584 1.00 54.66 94 THR A N 1
ATOM 670 C CA . THR A 1 94 ? -14.088 -32.468 3.201 1.00 54.66 94 THR A CA 1
ATOM 671 C C . THR A 1 94 ? -14.191 -31.308 4.180 1.00 54.66 94 THR A C 1
ATOM 673 O O . THR A 1 94 ? -14.286 -30.146 3.781 1.00 54.66 94 THR A O 1
ATOM 676 N N . GLY A 1 95 ? -14.172 -31.624 5.477 1.00 53.38 95 GLY A N 1
ATOM 677 C CA . GLY A 1 95 ? -13.567 -30.787 6.486 1.00 53.38 95 GLY A CA 1
ATOM 678 C C . GLY A 1 95 ? -12.121 -30.550 6.081 1.00 53.38 95 GLY A C 1
ATOM 679 O O . GLY A 1 95 ? -11.185 -31.146 6.610 1.00 53.38 95 GLY A O 1
ATOM 680 N N . THR A 1 96 ? -11.945 -29.653 5.118 1.00 48.12 96 THR A N 1
ATOM 681 C CA . THR A 1 96 ? -10.767 -28.819 5.024 1.00 48.12 96 THR A CA 1
ATOM 682 C C . THR A 1 96 ? -10.833 -27.912 6.248 1.00 48.12 96 THR A C 1
ATOM 684 O O . THR A 1 96 ? -11.192 -26.743 6.182 1.00 48.12 96 THR A O 1
ATOM 687 N N . ASP A 1 97 ? -10.519 -28.504 7.398 1.00 50.56 97 ASP A N 1
ATOM 688 C CA . ASP A 1 97 ? -9.896 -27.834 8.528 1.00 50.56 97 ASP A CA 1
ATOM 689 C C . ASP A 1 97 ? -8.472 -27.471 8.068 1.00 50.56 97 ASP A C 1
ATOM 691 O O . ASP A 1 97 ? -7.464 -27.986 8.553 1.00 50.56 97 ASP A O 1
ATOM 695 N N . GLU A 1 98 ? -8.392 -26.651 7.013 1.00 53.25 98 GLU A N 1
ATOM 696 C CA . GLU A 1 98 ? -7.266 -25.755 6.829 1.00 53.25 98 GLU A CA 1
ATOM 697 C C . GLU A 1 98 ? -7.406 -24.794 7.986 1.00 53.25 98 GLU A C 1
ATOM 699 O O . GLU A 1 98 ? -8.204 -23.865 7.925 1.00 53.25 98 GLU A O 1
ATOM 704 N N . ASP A 1 99 ? -6.749 -25.152 9.087 1.00 52.19 99 ASP A N 1
ATOM 705 C CA . ASP A 1 99 ? -6.018 -24.247 9.959 1.00 52.19 99 ASP A CA 1
ATOM 706 C C . ASP A 1 99 ? -6.239 -22.782 9.568 1.00 52.19 99 ASP A C 1
ATOM 708 O O . ASP A 1 99 ? -5.385 -22.145 8.957 1.00 52.19 99 ASP A O 1
ATOM 712 N N . ALA A 1 100 ? -7.416 -22.247 9.905 1.00 48.41 100 ALA A N 1
ATOM 713 C CA . ALA A 1 100 ? -7.754 -20.847 9.708 1.00 48.41 100 ALA A CA 1
ATOM 714 C C . ALA A 1 100 ? -7.086 -20.035 10.825 1.00 48.41 100 ALA A C 1
ATOM 716 O O . ALA A 1 100 ? -7.697 -19.170 11.456 1.00 48.41 100 ALA A O 1
ATOM 717 N N . GLY A 1 101 ? -5.812 -20.338 11.104 1.00 49.72 101 GLY A N 1
ATOM 718 C CA . GLY A 1 101 ? -4.890 -19.313 11.538 1.00 49.72 101 GLY A CA 1
ATOM 719 C C . GLY A 1 101 ? -5.020 -18.209 10.506 1.00 49.72 101 GLY A C 1
ATOM 720 O O . GLY A 1 101 ? -4.801 -18.462 9.325 1.00 49.72 101 GLY A O 1
ATOM 721 N N . ALA A 1 102 ? -5.517 -17.049 10.940 1.00 60.78 102 ALA A N 1
ATOM 722 C CA . ALA A 1 102 ? -5.753 -15.904 10.074 1.00 60.78 102 ALA A CA 1
ATOM 723 C C . ALA A 1 102 ? -4.571 -15.777 9.108 1.00 60.78 102 ALA A C 1
ATOM 725 O O . ALA A 1 102 ? -3.433 -15.630 9.564 1.00 60.78 102 ALA A O 1
ATOM 726 N N . ALA A 1 103 ? -4.832 -15.952 7.808 1.00 79.56 103 ALA A N 1
ATOM 727 C CA . ALA A 1 103 ? -3.795 -15.789 6.806 1.00 79.56 103 ALA A CA 1
ATOM 728 C C . ALA A 1 103 ? -3.186 -14.405 7.033 1.00 79.56 103 ALA A C 1
ATOM 730 O O . ALA A 1 103 ? -3.921 -13.450 7.268 1.00 79.56 103 ALA A O 1
ATOM 731 N N . THR A 1 104 ? -1.863 -14.310 7.066 1.00 93.12 104 THR A N 1
ATOM 732 C CA . THR A 1 104 ? -1.174 -13.021 7.101 1.00 93.12 104 THR A CA 1
ATOM 733 C C . THR A 1 104 ? -0.967 -12.548 5.670 1.00 93.12 104 THR A C 1
ATOM 735 O O . THR A 1 104 ? -0.923 -13.355 4.734 1.00 93.12 104 THR A O 1
ATO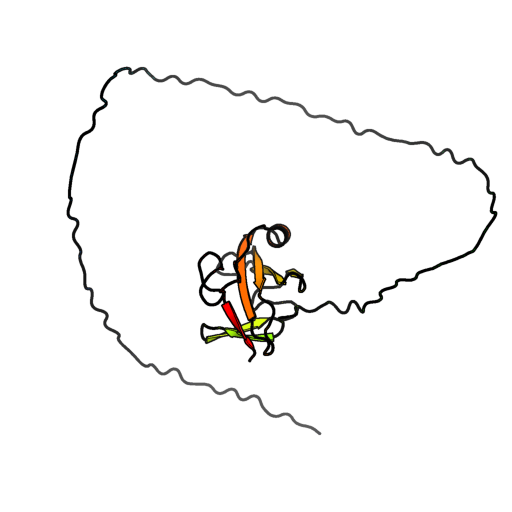M 738 N N . ILE A 1 105 ? -0.827 -11.240 5.487 1.00 96.50 105 ILE A N 1
ATOM 739 C CA . ILE A 1 105 ? -0.412 -10.696 4.198 1.00 96.50 105 ILE A CA 1
ATOM 740 C C . ILE A 1 105 ? 0.982 -11.236 3.845 1.00 96.50 105 ILE A C 1
ATOM 742 O O . ILE A 1 105 ? 1.870 -11.306 4.696 1.00 96.50 105 ILE A O 1
ATOM 746 N N . GLU A 1 106 ? 1.178 -11.678 2.606 1.00 96.94 106 GLU A N 1
ATOM 747 C CA . GLU A 1 106 ? 2.422 -12.351 2.198 1.00 96.94 106 GLU A CA 1
ATOM 748 C C . GLU A 1 106 ? 3.635 -11.407 2.142 1.00 96.94 106 GLU A C 1
ATOM 750 O O . GLU A 1 106 ? 4.778 -11.848 2.263 1.00 96.94 106 GLU A O 1
ATOM 755 N N . VAL A 1 107 ? 3.374 -10.104 2.000 1.00 98.12 107 VAL A N 1
ATOM 756 C CA . VAL A 1 107 ? 4.370 -9.023 1.993 1.00 98.12 107 VAL A CA 1
ATOM 757 C C . VAL A 1 107 ? 4.580 -8.401 3.381 1.00 98.12 107 VAL A C 1
ATOM 759 O O . VAL A 1 107 ? 4.991 -7.248 3.499 1.00 98.12 107 VAL A O 1
ATOM 762 N N . GLU A 1 108 ? 4.291 -9.142 4.455 1.00 98.12 108 GLU A N 1
ATOM 763 C CA . GLU A 1 108 ? 4.650 -8.732 5.815 1.00 98.12 108 GLU A CA 1
ATOM 764 C C . GLU A 1 108 ? 6.179 -8.617 5.963 1.00 98.12 108 GLU A C 1
ATOM 766 O O . GLU A 1 108 ? 6.932 -9.546 5.657 1.00 98.12 108 GLU A O 1
ATOM 771 N N . GLY A 1 109 ? 6.656 -7.482 6.482 1.00 98.00 109 GLY A N 1
ATOM 772 C CA . GLY A 1 109 ? 8.083 -7.234 6.649 1.00 98.00 109 GLY A CA 1
ATOM 773 C C . GLY A 1 109 ? 8.451 -5.774 6.898 1.00 98.00 109 GLY A C 1
ATOM 774 O O . GLY A 1 109 ? 7.608 -4.887 7.029 1.00 98.00 109 GLY A O 1
ATOM 775 N N . THR A 1 110 ? 9.755 -5.522 6.958 1.00 98.50 110 THR A N 1
ATOM 776 C CA . THR A 1 110 ? 10.328 -4.172 6.989 1.00 98.50 110 THR A CA 1
ATOM 777 C C . THR A 1 110 ? 11.170 -3.979 5.739 1.00 98.50 110 THR A C 1
ATOM 779 O O . THR A 1 110 ? 11.978 -4.842 5.393 1.00 98.50 110 THR A O 1
ATOM 782 N N . TYR A 1 111 ? 10.964 -2.853 5.061 1.00 98.69 111 TYR A N 1
ATOM 783 C CA . TYR A 1 111 ? 11.511 -2.592 3.739 1.00 98.69 111 TYR A CA 1
ATOM 784 C C . TYR A 1 111 ? 12.159 -1.215 3.680 1.00 98.69 111 TYR A C 1
ATOM 786 O O . TYR A 1 111 ? 11.629 -0.243 4.216 1.00 98.69 111 TYR A O 1
ATOM 794 N N . THR A 1 112 ? 13.272 -1.119 2.961 1.00 98.62 112 THR A N 1
ATOM 795 C CA . THR A 1 112 ? 13.785 0.146 2.435 1.00 98.62 112 THR A CA 1
ATOM 796 C C . THR A 1 112 ? 13.168 0.402 1.059 1.00 98.62 112 THR A C 1
ATOM 798 O O . THR A 1 112 ? 13.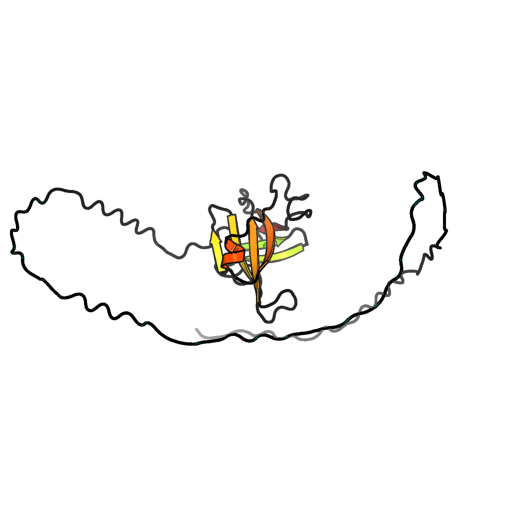219 -0.463 0.178 1.00 98.62 112 THR A O 1
ATOM 801 N N . THR A 1 113 ? 12.604 1.593 0.860 1.00 98.25 113 THR A N 1
ATOM 802 C CA . THR A 1 113 ? 12.045 2.021 -0.429 1.00 98.25 113 THR A CA 1
ATOM 803 C C . THR A 1 113 ? 13.122 2.582 -1.359 1.00 98.25 113 THR A C 1
ATOM 805 O O . THR A 1 113 ? 14.220 2.930 -0.912 1.00 98.25 113 THR A O 1
ATOM 808 N N . GLN A 1 114 ? 12.820 2.786 -2.650 1.00 97.00 114 GLN A N 1
ATOM 809 C CA . GLN A 1 114 ? 13.763 3.485 -3.542 1.00 97.00 114 GLN A CA 1
ATOM 810 C C . GLN A 1 114 ? 14.002 4.963 -3.176 1.00 97.00 114 GLN A C 1
ATOM 812 O O . GLN A 1 114 ? 14.847 5.617 -3.789 1.00 97.00 114 GLN A O 1
ATOM 817 N N . PHE A 1 115 ? 13.246 5.506 -2.219 1.00 95.81 115 PHE A N 1
ATOM 818 C CA . PHE A 1 115 ? 13.363 6.881 -1.736 1.00 95.81 115 PHE A CA 1
ATOM 819 C C . PHE A 1 115 ? 14.190 6.989 -0.447 1.00 95.81 115 PHE A C 1
ATOM 821 O O . PHE A 1 115 ? 14.172 8.038 0.198 1.00 95.81 115 PHE A O 1
ATOM 828 N N . ASP A 1 116 ? 14.905 5.922 -0.070 1.00 96.31 116 ASP A N 1
ATOM 829 C CA . ASP A 1 116 ? 15.683 5.818 1.170 1.00 96.31 116 ASP A CA 1
ATOM 830 C C . ASP A 1 116 ? 14.822 6.009 2.442 1.00 96.31 116 ASP A C 1
ATOM 832 O O . ASP A 1 116 ? 15.297 6.507 3.468 1.00 96.31 116 ASP A O 1
ATOM 836 N N . THR A 1 117 ? 13.542 5.623 2.383 1.00 97.44 117 THR A N 1
ATOM 837 C CA . THR A 1 117 ? 12.632 5.577 3.540 1.00 97.44 117 THR A CA 1
ATOM 838 C C . THR A 1 117 ? 12.404 4.139 3.991 1.00 97.44 117 THR A C 1
ATOM 840 O O . THR A 1 117 ? 12.476 3.218 3.181 1.00 97.44 117 THR A O 1
ATOM 843 N N . THR A 1 118 ? 12.118 3.944 5.278 1.00 98.12 118 THR A N 1
ATOM 844 C CA . THR A 1 118 ? 11.716 2.638 5.815 1.00 98.12 118 THR A CA 1
ATOM 845 C C . THR A 1 118 ? 10.195 2.576 5.900 1.00 98.12 118 THR A C 1
ATOM 847 O O . THR A 1 118 ? 9.579 3.476 6.469 1.00 98.12 118 THR A O 1
ATOM 850 N N . GLU A 1 119 ? 9.609 1.501 5.385 1.00 98.38 119 GLU A N 1
ATOM 851 C CA . GLU A 1 119 ? 8.191 1.166 5.523 1.00 98.38 119 GLU A CA 1
ATOM 852 C C . GLU A 1 119 ? 8.058 -0.201 6.206 1.00 98.38 119 GLU A C 1
ATOM 854 O O . GLU A 1 119 ? 8.877 -1.099 6.004 1.00 98.38 119 GLU A O 1
ATOM 859 N N . THR A 1 120 ? 7.050 -0.355 7.063 1.00 98.56 120 THR A N 1
ATOM 860 C CA . THR A 1 120 ? 6.765 -1.619 7.758 1.00 98.56 120 THR A CA 1
ATOM 861 C C . THR A 1 120 ? 5.363 -2.078 7.417 1.00 98.56 120 THR A C 1
ATOM 863 O O . THR A 1 120 ? 4.417 -1.319 7.588 1.00 98.56 120 THR A O 1
ATOM 866 N N . ILE A 1 121 ? 5.237 -3.322 6.975 1.00 98.50 121 ILE A N 1
ATOM 867 C CA . ILE A 1 121 ? 3.963 -3.994 6.749 1.00 98.50 121 ILE A CA 1
ATOM 868 C C . ILE A 1 121 ? 3.850 -5.077 7.816 1.00 98.50 121 ILE A C 1
ATOM 870 O O . ILE A 1 121 ? 4.765 -5.883 7.975 1.00 98.50 121 ILE A O 1
ATOM 874 N N . THR A 1 122 ? 2.760 -5.070 8.573 1.00 97.25 122 THR A N 1
ATOM 875 C CA . THR A 1 122 ? 2.393 -6.132 9.517 1.00 97.25 122 THR A CA 1
ATOM 876 C C . THR A 1 122 ? 1.118 -6.815 9.036 1.00 97.25 122 THR A C 1
ATOM 878 O O . THR A 1 122 ? 0.513 -6.381 8.058 1.00 97.25 122 THR A O 1
ATOM 881 N N . ALA A 1 123 ? 0.664 -7.845 9.752 1.00 94.00 123 ALA A N 1
ATOM 882 C CA . ALA A 1 123 ? -0.628 -8.477 9.481 1.00 94.00 123 ALA A CA 1
ATOM 883 C C . ALA A 1 123 ? -1.824 -7.496 9.428 1.00 94.00 123 ALA A C 1
ATOM 885 O O . ALA A 1 123 ? -2.775 -7.759 8.701 1.00 94.00 123 ALA A O 1
ATOM 886 N N . ASP A 1 124 ? -1.768 -6.375 10.161 1.00 96.75 124 ASP A N 1
ATOM 887 C CA . ASP A 1 124 ? -2.900 -5.448 10.323 1.00 96.75 124 ASP A CA 1
ATOM 888 C C . ASP A 1 124 ? -2.598 -4.014 9.851 1.00 96.75 124 ASP A C 1
ATOM 890 O O . ASP A 1 124 ? -3.470 -3.149 9.920 1.00 96.75 124 ASP A O 1
ATOM 894 N N . MET A 1 125 ? -1.363 -3.710 9.438 1.00 97.56 125 MET A N 1
ATOM 895 C CA . MET A 1 125 ? -0.925 -2.341 9.146 1.00 97.56 125 MET A CA 1
ATOM 896 C C . MET A 1 125 ? -0.035 -2.290 7.908 1.00 97.56 125 MET A C 1
ATOM 898 O O . MET A 1 125 ? 0.949 -3.018 7.813 1.00 97.56 125 MET A O 1
ATOM 902 N N . TRP A 1 126 ? -0.318 -1.348 7.014 1.00 98.12 126 TRP A N 1
ATOM 903 C CA . TRP A 1 126 ? 0.596 -0.909 5.969 1.00 98.12 126 TRP A CA 1
ATOM 904 C C . TRP A 1 126 ? 1.168 0.449 6.379 1.00 98.12 126 TRP A C 1
ATOM 906 O O . TRP A 1 126 ? 0.535 1.497 6.229 1.00 98.12 126 TRP A O 1
ATOM 916 N N . ASN A 1 127 ? 2.369 0.429 6.951 1.00 96.12 127 ASN A N 1
ATOM 917 C CA . ASN A 1 127 ? 2.969 1.550 7.667 1.00 96.12 127 ASN A CA 1
ATOM 918 C C . ASN A 1 127 ? 2.039 2.078 8.783 1.00 96.12 127 ASN A C 1
ATOM 920 O O . ASN A 1 127 ? 1.772 1.364 9.749 1.00 96.12 127 ASN A O 1
ATOM 924 N N . ASP A 1 128 ? 1.533 3.307 8.658 1.00 95.44 128 ASP A N 1
ATOM 925 C CA . ASP A 1 128 ? 0.650 3.942 9.645 1.00 95.44 128 ASP A CA 1
ATOM 926 C C . ASP A 1 128 ? -0.848 3.728 9.346 1.00 95.44 128 ASP A C 1
ATOM 928 O O . ASP A 1 128 ? -1.696 4.131 10.143 1.00 95.44 128 ASP A O 1
ATOM 932 N N . ASN A 1 129 ? -1.184 3.077 8.226 1.00 98.06 129 ASN A N 1
ATOM 933 C CA . ASN A 1 129 ? -2.564 2.850 7.801 1.00 98.06 129 ASN A CA 1
ATOM 934 C C . ASN A 1 129 ? -3.012 1.417 8.131 1.00 98.06 129 ASN A C 1
ATOM 936 O O . ASN A 1 129 ? -2.344 0.472 7.704 1.00 98.06 129 ASN A O 1
ATOM 940 N N . PRO A 1 130 ? -4.138 1.220 8.842 1.00 98.38 130 PRO A N 1
ATOM 941 C CA . PRO A 1 130 ? -4.714 -0.105 9.040 1.00 98.38 130 PRO A CA 1
ATOM 942 C C . PRO A 1 130 ? -5.043 -0.800 7.719 1.00 98.38 130 PRO A C 1
ATOM 944 O O . PRO A 1 130 ? -5.518 -0.160 6.778 1.00 98.38 130 PRO A O 1
ATOM 947 N N . ILE A 1 131 ? -4.811 -2.109 7.667 1.00 98.38 131 ILE A N 1
ATOM 948 C CA . ILE A 1 131 ? -5.254 -2.989 6.587 1.00 98.38 131 ILE A CA 1
ATOM 949 C C . ILE A 1 131 ? -6.659 -3.478 6.939 1.00 98.38 131 ILE A C 1
ATOM 951 O O . ILE A 1 131 ? -6.874 -4.089 7.982 1.00 98.38 131 ILE A O 1
ATOM 955 N N . GLU A 1 132 ? -7.617 -3.192 6.066 1.00 98.00 132 GLU A N 1
ATOM 956 C CA . GLU A 1 132 ? -9.023 -3.578 6.236 1.00 98.00 132 GLU A CA 1
ATOM 957 C C . GLU A 1 132 ? -9.326 -4.923 5.579 1.00 98.00 132 GLU A C 1
ATOM 959 O O . GLU A 1 132 ? -10.184 -5.671 6.046 1.00 98.00 132 GLU A O 1
ATOM 964 N N . ASP A 1 133 ? -8.644 -5.213 4.471 1.00 97.69 133 ASP A N 1
ATOM 965 C CA . ASP A 1 133 ? -8.771 -6.466 3.737 1.00 97.69 133 ASP A CA 1
ATOM 966 C C . ASP A 1 133 ? -7.600 -6.651 2.770 1.00 97.69 133 ASP A C 1
ATOM 968 O O . ASP A 1 133 ? -6.957 -5.672 2.383 1.00 97.69 133 ASP A O 1
ATOM 972 N N . PHE A 1 134 ? -7.348 -7.885 2.346 1.00 98.06 134 PHE A N 1
ATOM 973 C CA . PHE A 1 134 ? -6.353 -8.196 1.325 1.00 98.06 134 PHE A CA 1
ATOM 974 C C . PHE A 1 134 ? -6.604 -9.558 0.679 1.00 98.06 134 PHE A C 1
ATOM 976 O O . PHE A 1 134 ? -7.268 -10.427 1.242 1.00 98.06 134 PHE A O 1
ATOM 983 N N . ASP A 1 135 ? -6.005 -9.756 -0.490 1.00 97.56 135 ASP A N 1
ATOM 984 C CA . ASP A 1 135 ? -5.946 -11.038 -1.181 1.00 97.56 135 ASP A CA 1
ATOM 985 C C . ASP A 1 135 ? -4.520 -11.261 -1.702 1.00 97.56 135 ASP A C 1
ATOM 987 O O . ASP A 1 135 ? -4.032 -10.509 -2.547 1.00 97.56 135 ASP A O 1
ATOM 991 N N . ASN A 1 136 ? -3.848 -12.291 -1.178 1.00 97.19 136 ASN A N 1
ATOM 992 C CA . ASN A 1 136 ? -2.490 -12.658 -1.596 1.00 97.19 136 ASN A CA 1
ATOM 993 C C . ASN A 1 136 ? -2.461 -13.356 -2.966 1.00 97.19 136 ASN A C 1
ATOM 995 O O . ASN A 1 136 ? -1.430 -13.384 -3.611 1.00 97.19 136 ASN A O 1
ATOM 999 N N . ALA A 1 137 ? -3.558 -13.965 -3.424 1.00 96.50 137 ALA A N 1
ATOM 1000 C CA . ALA A 1 137 ? -3.582 -14.604 -4.739 1.00 96.50 137 ALA A CA 1
ATOM 1001 C C . ALA A 1 137 ? -3.745 -13.571 -5.866 1.00 96.50 137 ALA A C 1
ATOM 1003 O O . ALA A 1 137 ? -3.192 -13.751 -6.952 1.00 96.50 137 ALA A O 1
ATOM 1004 N N . ASP A 1 138 ? -4.489 -12.497 -5.594 1.00 96.81 138 ASP A N 1
ATOM 1005 C CA . ASP A 1 138 ? -4.738 -11.396 -6.531 1.00 96.81 138 ASP A CA 1
ATOM 1006 C C . ASP A 1 138 ? -3.851 -10.157 -6.279 1.00 96.81 138 ASP A C 1
ATOM 1008 O O . ASP A 1 138 ? -3.983 -9.150 -6.979 1.00 96.81 138 ASP A O 1
ATOM 1012 N N . ASN A 1 139 ? -2.943 -10.221 -5.302 1.00 98.12 139 ASN A N 1
ATOM 1013 C CA . ASN A 1 139 ? -1.967 -9.189 -4.949 1.00 98.12 139 ASN A CA 1
ATOM 1014 C C . ASN A 1 139 ? -2.558 -7.794 -4.698 1.00 98.12 139 ASN A C 1
ATOM 1016 O O . ASN A 1 139 ? -2.093 -6.799 -5.269 1.00 98.12 139 ASN A O 1
ATOM 1020 N N . TRP A 1 140 ? -3.588 -7.693 -3.853 1.00 98.31 140 TRP A N 1
ATOM 1021 C CA . TRP A 1 140 ? -4.158 -6.400 -3.465 1.00 98.31 140 TRP A CA 1
ATOM 1022 C C . TRP A 1 140 ? -4.492 -6.301 -1.979 1.00 98.31 140 TRP A C 1
ATOM 1024 O O . TRP A 1 140 ? -4.759 -7.293 -1.308 1.00 98.31 140 TRP A O 1
ATOM 1034 N N . ALA A 1 141 ? -4.510 -5.068 -1.471 1.00 98.56 141 ALA A N 1
ATOM 1035 C CA . ALA A 1 141 ? -4.951 -4.738 -0.119 1.00 98.56 141 ALA A CA 1
ATOM 1036 C C . ALA A 1 141 ? -5.795 -3.462 -0.119 1.00 98.56 141 ALA A C 1
ATOM 1038 O O . ALA A 1 141 ? -5.599 -2.560 -0.938 1.00 98.56 141 ALA A O 1
ATOM 1039 N N . VAL A 1 142 ? -6.727 -3.376 0.822 1.00 98.75 142 VAL A N 1
ATOM 1040 C CA . VAL A 1 142 ? -7.454 -2.156 1.159 1.00 98.75 142 VAL A CA 1
ATOM 1041 C C . VAL A 1 142 ? -6.902 -1.626 2.469 1.00 98.75 142 VAL A C 1
ATOM 1043 O O . VAL A 1 142 ? -6.820 -2.351 3.458 1.00 98.75 142 VAL A O 1
ATOM 1046 N N . THR A 1 143 ? -6.554 -0.345 2.481 1.00 98.75 143 THR A N 1
ATOM 1047 C CA . THR A 1 143 ? -6.114 0.346 3.696 1.00 98.75 143 THR A CA 1
ATOM 1048 C C . THR A 1 143 ? -7.057 1.478 4.052 1.00 98.75 143 THR A C 1
ATOM 1050 O O . THR A 1 143 ? -7.675 2.090 3.175 1.00 98.75 143 THR A O 1
ATOM 1053 N N . TYR A 1 144 ? -7.151 1.764 5.346 1.00 98.69 144 TYR A N 1
ATOM 1054 C CA . TYR A 1 144 ? -7.897 2.889 5.891 1.00 98.69 144 TYR A CA 1
ATOM 1055 C C . TYR A 1 144 ? -6.947 4.027 6.274 1.00 98.69 144 TYR A C 1
ATOM 1057 O O . TYR A 1 144 ? -5.909 3.813 6.895 1.00 98.69 144 TYR A O 1
ATOM 1065 N N . THR A 1 145 ? -7.311 5.255 5.913 1.00 98.50 145 THR A N 1
ATOM 1066 C CA . THR A 1 145 ? -6.618 6.474 6.336 1.00 98.50 145 THR A CA 1
ATOM 1067 C C . THR A 1 145 ? -7.328 7.039 7.570 1.00 98.50 145 THR A C 1
ATOM 1069 O O . THR A 1 145 ? -8.481 7.467 7.453 1.00 98.50 145 THR A O 1
ATOM 1072 N N . PRO A 1 146 ? -6.681 7.068 8.753 1.00 97.25 146 PRO A N 1
ATOM 1073 C CA . PRO A 1 146 ? -7.312 7.503 9.997 1.00 97.25 146 PRO A CA 1
ATOM 1074 C C . PRO A 1 146 ? -7.956 8.892 9.931 1.00 97.25 146 PRO A C 1
ATOM 1076 O O . PRO A 1 146 ? -7.491 9.790 9.232 1.00 97.25 146 PRO A O 1
ATOM 1079 N N . GLN A 1 147 ? -9.015 9.103 10.716 1.00 97.44 147 GLN A N 1
ATOM 1080 C CA . GLN A 1 147 ? -9.759 10.369 10.754 1.00 97.44 147 GLN A CA 1
ATOM 1081 C C . GLN A 1 147 ? -8.905 11.578 11.192 1.00 97.44 147 GLN A C 1
ATOM 1083 O O . GLN A 1 147 ? -9.240 12.722 10.887 1.00 97.44 147 GLN A O 1
ATOM 1088 N N . ASP A 1 148 ? -7.819 11.349 11.931 1.00 96.25 148 ASP A N 1
ATOM 1089 C CA . ASP A 1 148 ? -6.876 12.382 12.362 1.00 96.25 148 ASP A CA 1
ATOM 1090 C C . ASP A 1 148 ? -5.687 12.573 11.404 1.00 96.25 148 ASP A C 1
ATOM 1092 O O . ASP A 1 148 ? -4.813 13.399 11.684 1.00 96.25 148 ASP A O 1
ATOM 1096 N N . ALA A 1 149 ? -5.664 11.865 10.268 1.00 95.94 149 ALA A N 1
ATOM 1097 C CA . ALA A 1 149 ? -4.661 12.052 9.230 1.00 95.94 149 ALA A CA 1
ATOM 1098 C C . ALA A 1 149 ? -4.724 13.468 8.632 1.00 95.94 149 ALA A C 1
ATOM 1100 O O . ALA A 1 149 ? -5.787 14.063 8.451 1.00 95.94 149 ALA A O 1
ATOM 1101 N N . GLU A 1 150 ? -3.557 14.012 8.281 1.00 95.69 150 GLU A N 1
ATOM 1102 C CA . GLU A 1 150 ? -3.443 15.352 7.688 1.00 95.69 150 GLU A CA 1
ATOM 1103 C C . GLU A 1 150 ? -4.029 15.417 6.267 1.00 95.69 150 GLU A C 1
ATOM 1105 O O . GLU A 1 150 ? -4.544 16.456 5.849 1.00 95.69 150 GLU A O 1
ATOM 1110 N N . TYR A 1 151 ? -3.972 14.301 5.537 1.00 92.56 151 TYR A N 1
ATOM 1111 C CA . TYR A 1 151 ? -4.377 14.189 4.140 1.00 92.56 151 TYR A CA 1
ATOM 1112 C C . TYR A 1 151 ? -5.388 13.053 3.984 1.00 92.56 151 TYR A C 1
ATOM 1114 O O . TYR A 1 151 ? -5.151 11.959 4.483 1.00 92.56 151 TYR A O 1
ATOM 1122 N N . ASN A 1 152 ? -6.494 13.321 3.281 1.00 92.50 152 ASN A N 1
ATOM 1123 C CA . ASN A 1 152 ? -7.588 12.373 3.014 1.00 92.50 152 ASN A CA 1
ATOM 1124 C C . ASN A 1 152 ? -8.068 11.571 4.250 1.00 92.50 152 ASN A C 1
ATOM 1126 O O . ASN A 1 152 ? -8.171 10.347 4.174 1.00 92.50 152 ASN A O 1
ATOM 1130 N N . PRO A 1 153 ? -8.360 12.226 5.391 1.00 97.69 153 PRO A N 1
ATOM 1131 C CA . PRO A 1 153 ? -8.820 11.518 6.581 1.00 97.69 153 PRO A CA 1
ATOM 1132 C C . PRO A 1 153 ? -10.159 10.818 6.341 1.00 97.69 153 PRO A C 1
ATOM 1134 O O . PRO A 1 153 ? -10.993 11.337 5.601 1.00 97.69 153 PRO A O 1
ATOM 1137 N N . ASP A 1 154 ? -10.381 9.706 7.042 1.00 98.25 154 ASP A N 1
ATOM 1138 C CA . ASP A 1 154 ? -11.634 8.936 7.003 1.00 98.25 154 ASP A CA 1
ATOM 1139 C C . ASP A 1 154 ? -11.969 8.422 5.591 1.00 98.25 154 ASP A C 1
ATOM 1141 O O . ASP A 1 154 ? -13.098 8.512 5.110 1.00 98.25 154 ASP A O 1
ATOM 1145 N N . THR A 1 155 ? -10.948 7.919 4.891 1.00 98.69 155 THR A N 1
ATOM 1146 C CA . THR A 1 155 ? -11.089 7.352 3.544 1.00 98.69 155 THR A CA 1
ATOM 1147 C C . THR A 1 155 ? -10.320 6.047 3.390 1.00 98.69 155 THR A C 1
ATOM 1149 O O . THR A 1 155 ? -9.467 5.704 4.207 1.00 98.69 155 THR A O 1
ATOM 1152 N N . TYR A 1 156 ? -10.617 5.320 2.319 1.00 98.81 156 TYR A N 1
ATOM 1153 C CA . TYR A 1 156 ? -10.021 4.036 1.981 1.00 98.81 156 TYR A CA 1
ATOM 1154 C C . TYR A 1 156 ? -9.235 4.139 0.675 1.00 98.81 156 TYR A C 1
ATOM 1156 O O . TYR A 1 156 ? -9.557 4.943 -0.205 1.00 98.81 156 TYR A O 1
ATOM 1164 N N . SER A 1 157 ? -8.200 3.315 0.547 1.00 98.56 157 SER A N 1
ATOM 1165 C CA . SER A 1 157 ? -7.383 3.216 -0.665 1.00 98.56 157 SER A CA 1
ATOM 1166 C C . SER A 1 157 ? -7.165 1.757 -1.047 1.00 98.56 157 SER A C 1
ATOM 1168 O O . SER A 1 157 ? -7.047 0.908 -0.162 1.00 98.56 157 SER A O 1
ATOM 1170 N N . LYS A 1 158 ? -7.077 1.471 -2.350 1.00 98.56 158 LYS A N 1
ATOM 1171 C CA . LYS A 1 158 ? -6.674 0.159 -2.874 1.00 98.56 158 LYS A CA 1
ATOM 1172 C C . LYS A 1 158 ? -5.213 0.199 -3.292 1.00 98.56 158 LYS A C 1
ATOM 1174 O O . LYS A 1 158 ? -4.806 1.056 -4.077 1.00 98.56 158 LYS A O 1
ATOM 1179 N N . LEU A 1 159 ? -4.447 -0.760 -2.794 1.00 98.56 159 LEU A N 1
ATOM 1180 C CA . LEU A 1 159 ? -3.076 -1.023 -3.196 1.00 98.56 159 LEU A CA 1
ATOM 1181 C C . LEU A 1 159 ? -3.024 -2.327 -3.977 1.00 98.56 159 LEU A C 1
ATOM 1183 O O . LEU A 1 159 ? -3.778 -3.252 -3.684 1.00 98.56 159 LEU A O 1
ATOM 1187 N N . VAL A 1 160 ? -2.113 -2.400 -4.938 1.00 98.69 160 VAL A N 1
ATOM 1188 C CA . VAL A 1 160 ? -1.750 -3.633 -5.642 1.00 98.69 160 VAL A CA 1
ATOM 1189 C C . VAL A 1 160 ? -0.237 -3.800 -5.624 1.00 98.69 160 VAL A C 1
ATOM 1191 O O . VAL A 1 160 ? 0.486 -2.797 -5.595 1.00 98.69 160 VAL A O 1
ATOM 1194 N N . TRP A 1 161 ? 0.253 -5.036 -5.6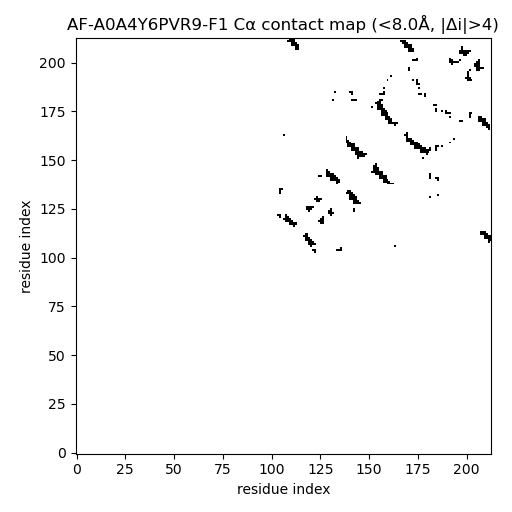58 1.00 98.75 161 TRP A N 1
ATOM 1195 C CA . TRP A 1 161 ? 1.687 -5.326 -5.712 1.00 98.75 161 TRP A CA 1
ATOM 1196 C C . TRP A 1 161 ? 2.063 -6.356 -6.777 1.00 98.75 161 TRP A C 1
ATOM 1198 O O . TRP A 1 161 ? 1.235 -7.094 -7.301 1.00 98.75 161 TRP A O 1
ATOM 1208 N N . THR A 1 162 ? 3.347 -6.378 -7.122 1.00 98.56 162 THR A N 1
ATOM 1209 C CA . THR A 1 162 ? 3.952 -7.447 -7.921 1.00 98.56 162 THR A CA 1
ATOM 1210 C C . THR A 1 162 ? 4.331 -8.621 -7.029 1.00 98.56 162 THR A C 1
ATOM 1212 O O . THR A 1 162 ? 4.753 -8.397 -5.896 1.00 98.56 162 THR A O 1
ATOM 1215 N N . GLU A 1 163 ? 4.344 -9.835 -7.575 1.00 98.06 163 GLU A N 1
ATOM 1216 C CA . GLU A 1 163 ? 4.902 -11.007 -6.889 1.00 98.06 163 GLU A CA 1
ATOM 1217 C C . GLU A 1 163 ? 6.319 -10.720 -6.343 1.00 98.06 163 GLU A C 1
ATOM 1219 O O . GLU A 1 163 ? 7.172 -10.234 -7.104 1.00 98.06 163 GLU A O 1
ATOM 1224 N N . PRO A 1 164 ? 6.605 -11.019 -5.062 1.00 97.94 164 PRO A N 1
ATOM 1225 C CA . PRO A 1 164 ? 7.946 -10.880 -4.515 1.00 97.94 164 PRO A CA 1
ATOM 1226 C C . PRO A 1 164 ? 8.973 -11.734 -5.261 1.00 97.94 164 PRO A C 1
ATOM 1228 O O . PRO A 1 164 ? 8.759 -12.903 -5.586 1.00 97.94 164 PRO A O 1
ATOM 1231 N N . ASP A 1 165 ? 10.143 -11.158 -5.522 1.00 97.56 165 ASP A N 1
ATOM 1232 C CA . ASP A 1 165 ? 11.239 -11.889 -6.140 1.00 97.56 165 ASP A CA 1
ATOM 1233 C C . ASP A 1 165 ? 11.875 -12.903 -5.166 1.00 97.56 165 ASP A C 1
ATOM 1235 O O . ASP A 1 165 ? 11.543 -13.003 -3.986 1.00 97.56 165 ASP A O 1
ATOM 1239 N N . SER A 1 166 ? 12.865 -13.663 -5.643 1.00 97.44 166 SER A N 1
ATOM 1240 C CA . SER A 1 166 ? 13.564 -14.660 -4.811 1.00 97.44 166 SER A CA 1
ATOM 1241 C C . SER A 1 166 ? 14.294 -14.092 -3.580 1.00 97.44 166 SER A C 1
ATOM 1243 O O . SER A 1 166 ? 14.765 -14.864 -2.745 1.00 97.44 166 SER A O 1
ATOM 1245 N N . GLN A 1 167 ? 14.451 -12.770 -3.500 1.00 97.00 167 GLN A N 1
ATOM 1246 C CA . GLN A 1 167 ? 15.045 -12.047 -2.379 1.00 97.00 167 GLN A CA 1
ATOM 1247 C C . GLN A 1 167 ? 13.983 -11.328 -1.531 1.00 97.00 167 GLN A C 1
ATOM 1249 O O . GLN A 1 167 ? 14.354 -10.673 -0.562 1.00 97.00 167 GLN A O 1
ATOM 1254 N N . GLY A 1 168 ? 12.694 -11.462 -1.864 1.00 97.50 168 GLY A N 1
ATOM 1255 C CA . GLY A 1 168 ? 11.568 -10.817 -1.192 1.00 97.50 168 GLY A CA 1
ATOM 1256 C C . GLY A 1 168 ? 11.326 -9.367 -1.617 1.00 97.50 168 GLY A C 1
ATOM 1257 O O . GLY A 1 168 ? 10.545 -8.678 -0.966 1.00 97.50 168 GLY A O 1
ATOM 1258 N N . ALA A 1 169 ? 11.999 -8.876 -2.663 1.00 98.38 169 ALA A N 1
ATOM 1259 C CA . ALA A 1 169 ? 11.771 -7.530 -3.176 1.00 98.38 169 ALA A CA 1
ATOM 1260 C C . ALA A 1 169 ? 10.552 -7.494 -4.104 1.00 98.38 169 ALA A C 1
ATOM 1262 O O . ALA A 1 169 ? 10.355 -8.406 -4.905 1.00 98.38 169 ALA A O 1
ATOM 1263 N N . PHE A 1 170 ? 9.762 -6.427 -4.029 1.00 98.75 170 PHE A N 1
ATOM 1264 C CA . PHE A 1 170 ? 8.556 -6.251 -4.842 1.00 98.75 170 PHE A CA 1
ATOM 1265 C C . PHE A 1 170 ? 8.292 -4.771 -5.139 1.00 98.75 170 PHE A C 1
ATOM 1267 O O . PHE A 1 170 ? 9.021 -3.895 -4.673 1.00 98.75 170 PHE A O 1
ATOM 1274 N N . PHE A 1 171 ? 7.260 -4.483 -5.928 1.00 98.75 171 PHE A N 1
ATOM 1275 C CA . PHE A 1 171 ? 6.759 -3.134 -6.175 1.00 98.75 171 PHE A CA 1
ATOM 1276 C C . PHE A 1 171 ? 5.294 -3.040 -5.766 1.00 98.75 171 PHE A C 1
ATOM 1278 O O . PHE A 1 171 ? 4.546 -3.984 -6.004 1.00 98.75 171 PHE A O 1
ATOM 1285 N N . TYR A 1 172 ? 4.864 -1.902 -5.220 1.00 98.69 172 TYR A N 1
ATOM 1286 C CA . TYR A 1 172 ? 3.448 -1.622 -4.985 1.00 98.69 172 TYR A CA 1
ATOM 1287 C C . TYR A 1 172 ? 3.000 -0.287 -5.584 1.00 98.69 172 TYR A C 1
ATOM 1289 O O . TYR A 1 172 ? 3.793 0.636 -5.792 1.00 98.69 172 TYR A O 1
ATOM 1297 N N . CYS A 1 173 ? 1.704 -0.202 -5.862 1.00 98.62 173 CYS A N 1
ATOM 1298 C CA . CYS A 1 173 ? 1.022 0.983 -6.354 1.00 98.62 173 CYS A CA 1
ATOM 1299 C C . CYS A 1 173 ? -0.291 1.180 -5.599 1.00 98.62 173 CYS A C 1
ATOM 1301 O O . CYS A 1 173 ? -1.043 0.227 -5.413 1.00 98.62 173 CYS A O 1
ATOM 1303 N N . ILE A 1 174 ? -0.595 2.420 -5.217 1.00 98.06 174 ILE A N 1
ATOM 1304 C CA . ILE A 1 174 ? -1.944 2.803 -4.790 1.00 98.06 174 ILE A CA 1
ATOM 1305 C C . ILE A 1 174 ? -2.731 3.147 -6.056 1.00 98.06 174 ILE A C 1
ATOM 1307 O O . ILE A 1 174 ? -2.455 4.164 -6.692 1.00 98.06 174 ILE A O 1
ATOM 1311 N N . VAL A 1 175 ? -3.665 2.281 -6.450 1.00 98.12 175 VAL A N 1
ATOM 1312 C CA . VAL A 1 175 ? -4.407 2.415 -7.720 1.00 98.12 175 VAL A CA 1
ATOM 1313 C C . VAL A 1 175 ? -5.607 3.339 -7.604 1.00 98.12 175 VAL A C 1
ATOM 1315 O O . VAL A 1 175 ? -5.995 3.962 -8.585 1.00 98.12 175 VAL A O 1
ATOM 1318 N N . ASP A 1 176 ? -6.170 3.448 -6.404 1.00 98.06 176 ASP A N 1
ATOM 1319 C CA . ASP A 1 176 ? -7.306 4.311 -6.116 1.00 98.06 176 ASP A CA 1
ATOM 1320 C C . ASP A 1 176 ? -7.238 4.752 -4.653 1.00 98.06 176 ASP A C 1
ATOM 1322 O O . ASP A 1 176 ? -6.872 3.962 -3.776 1.00 98.06 176 ASP A O 1
ATOM 1326 N N . TYR A 1 177 ? -7.548 6.015 -4.383 1.00 96.62 177 TYR A N 1
ATOM 1327 C CA . TYR A 1 177 ? -7.392 6.628 -3.065 1.00 96.62 177 TYR A CA 1
ATOM 1328 C C . TYR A 1 177 ? -8.553 7.566 -2.753 1.00 96.62 177 TYR A C 1
ATOM 1330 O O . TYR A 1 177 ? -9.164 8.150 -3.645 1.00 96.62 177 TYR A O 1
ATOM 1338 N N . GLY A 1 178 ? -8.821 7.780 -1.465 1.00 97.56 178 GLY A N 1
ATOM 1339 C CA . GLY A 1 178 ? -9.848 8.735 -1.043 1.00 97.56 178 GLY A CA 1
ATOM 1340 C C . GLY A 1 178 ? -11.280 8.219 -1.210 1.00 97.56 178 GLY A C 1
ATOM 1341 O O . GLY A 1 178 ? -12.204 9.018 -1.348 1.00 97.56 178 GLY A O 1
ATOM 1342 N N . LEU A 1 179 ? -11.474 6.899 -1.221 1.00 98.50 179 LEU A N 1
ATOM 1343 C CA . LEU A 1 179 ? -12.785 6.276 -1.377 1.00 98.50 179 LEU A CA 1
ATOM 1344 C C . LEU A 1 179 ? -13.550 6.288 -0.052 1.00 98.50 179 LEU A C 1
ATOM 1346 O O . LEU A 1 179 ? -12.972 6.096 1.013 1.00 98.50 179 LEU A O 1
ATOM 1350 N N . GLU A 1 180 ? -14.866 6.483 -0.107 1.00 98.06 180 GLU A N 1
ATOM 1351 C CA . GLU A 1 180 ? -15.699 6.655 1.096 1.00 98.06 180 GLU A CA 1
ATOM 1352 C C . GLU A 1 180 ? -15.907 5.355 1.894 1.00 98.06 180 GLU A C 1
ATOM 1354 O O . GLU A 1 180 ? -16.274 5.396 3.065 1.00 98.06 180 GLU A O 1
ATOM 1359 N N . THR A 1 181 ? -15.714 4.186 1.273 1.00 98.44 181 THR A N 1
ATOM 1360 C CA . THR A 1 181 ? -15.965 2.884 1.913 1.00 98.44 181 THR A CA 1
ATOM 1361 C C . THR A 1 181 ? -14.926 1.839 1.515 1.00 98.44 181 THR A C 1
ATOM 1363 O O . THR A 1 181 ? -14.432 1.846 0.385 1.00 98.44 181 THR A O 1
ATOM 1366 N N . ALA A 1 182 ? -14.665 0.881 2.411 1.00 98.19 182 ALA A N 1
ATOM 1367 C CA . ALA A 1 182 ? -13.810 -0.273 2.127 1.00 98.19 182 ALA A CA 1
ATOM 1368 C C . ALA A 1 182 ? -14.320 -1.104 0.935 1.00 98.19 182 ALA A C 1
ATOM 1370 O O . ALA A 1 182 ? -13.527 -1.593 0.139 1.00 98.19 182 ALA A O 1
ATOM 1371 N N . GLU A 1 183 ? -15.642 -1.228 0.766 1.00 98.31 183 GLU A N 1
ATOM 1372 C CA . GLU A 1 183 ? -16.232 -1.973 -0.355 1.00 98.31 183 GLU A CA 1
ATOM 1373 C C . GLU A 1 183 ? -15.989 -1.287 -1.706 1.00 98.31 183 GLU A C 1
ATOM 1375 O O . GLU A 1 183 ? -15.673 -1.957 -2.691 1.00 98.31 183 GLU A O 1
ATOM 1380 N N . ALA A 1 184 ? -16.075 0.048 -1.757 1.00 98.50 184 ALA A N 1
ATOM 1381 C CA . ALA A 1 184 ? -15.705 0.803 -2.952 1.00 98.50 184 ALA A CA 1
ATOM 1382 C C . ALA A 1 184 ? -14.219 0.606 -3.288 1.00 98.50 184 ALA A C 1
ATOM 1384 O O . ALA A 1 184 ? -13.883 0.379 -4.447 1.00 98.50 184 ALA A O 1
ATOM 1385 N N . ALA A 1 185 ? -13.342 0.616 -2.277 1.00 98.50 185 ALA A N 1
ATOM 1386 C CA . ALA A 1 185 ? -11.921 0.332 -2.467 1.00 98.50 185 ALA A CA 1
ATOM 1387 C C . ALA A 1 185 ? -11.668 -1.098 -2.943 1.00 98.50 185 ALA A C 1
ATOM 1389 O O . ALA A 1 185 ? -10.905 -1.292 -3.876 1.00 98.50 185 ALA A O 1
ATOM 1390 N N . ARG A 1 186 ? -12.349 -2.102 -2.392 1.00 97.88 186 ARG A N 1
ATOM 1391 C CA . ARG A 1 186 ? -12.203 -3.500 -2.820 1.00 97.88 186 ARG A CA 1
ATOM 1392 C C . ARG A 1 186 ? -12.587 -3.691 -4.291 1.00 97.88 186 ARG A C 1
ATOM 1394 O O . ARG A 1 186 ? -11.852 -4.315 -5.060 1.00 97.88 186 ARG A O 1
ATOM 1401 N N . THR A 1 187 ? -13.727 -3.125 -4.685 1.00 97.81 187 THR A N 1
ATOM 1402 C CA . THR A 1 187 ? -14.382 -3.384 -5.978 1.00 97.81 187 THR A CA 1
ATOM 1403 C C . THR A 1 187 ? -14.064 -2.377 -7.081 1.00 97.81 187 THR A C 1
ATOM 1405 O O . THR A 1 187 ? -14.539 -2.555 -8.206 1.00 97.81 187 THR A O 1
ATOM 1408 N N . THR A 1 188 ? -13.259 -1.345 -6.801 1.00 97.75 188 THR A N 1
ATOM 1409 C CA . THR A 1 188 ? -12.807 -0.404 -7.836 1.00 97.75 188 THR A CA 1
ATOM 1410 C C . THR A 1 188 ? -12.133 -1.145 -8.995 1.00 97.75 188 THR A C 1
ATOM 1412 O O . THR A 1 188 ? -11.410 -2.131 -8.804 1.00 97.75 188 THR A O 1
ATOM 1415 N N . GLY A 1 189 ? -12.412 -0.671 -10.211 1.00 96.31 189 GLY A N 1
ATOM 1416 C CA . GLY A 1 189 ? -11.849 -1.191 -11.456 1.00 96.31 189 GLY A CA 1
ATOM 1417 C C . GLY A 1 189 ? -10.546 -0.509 -11.867 1.00 96.31 189 GLY A C 1
ATOM 1418 O O . GLY A 1 189 ? -10.033 -0.819 -12.940 1.00 96.31 189 GLY A O 1
ATOM 1419 N N . GLU A 1 190 ? -10.041 0.427 -11.059 1.00 97.50 190 GLU A N 1
ATOM 1420 C CA . GLU A 1 190 ? -8.739 1.048 -11.283 1.00 97.50 190 GLU A CA 1
ATOM 1421 C C . GLU A 1 190 ? -7.621 0.007 -11.139 1.00 97.50 190 GLU A C 1
ATOM 1423 O O . GLU A 1 190 ? -7.638 -0.863 -10.264 1.00 97.50 190 GLU A O 1
ATOM 1428 N N . THR A 1 191 ? -6.641 0.084 -12.035 1.00 96.06 191 THR A N 1
ATOM 1429 C CA . THR A 1 191 ? -5.543 -0.885 -12.148 1.00 96.06 191 THR A CA 1
ATOM 1430 C C . THR A 1 191 ? -4.232 -0.163 -12.409 1.00 96.06 191 THR A C 1
ATOM 1432 O O . THR A 1 191 ? -4.232 0.977 -12.877 1.00 96.06 191 THR A O 1
ATOM 1435 N N . ALA A 1 192 ? -3.115 -0.851 -12.199 1.00 97.38 192 ALA A N 1
ATOM 1436 C CA . ALA A 1 192 ? -1.800 -0.386 -12.611 1.00 97.38 192 ALA A CA 1
ATOM 1437 C C . ALA A 1 192 ? -1.174 -1.339 -13.639 1.00 97.38 192 ALA A C 1
ATOM 1439 O O . ALA A 1 192 ? -1.507 -2.520 -13.696 1.00 97.38 192 ALA A O 1
ATOM 1440 N N . ASP A 1 193 ? -0.281 -0.799 -14.468 1.00 97.56 193 ASP A N 1
ATOM 1441 C CA . ASP A 1 193 ? 0.519 -1.565 -15.428 1.00 97.56 193 ASP A CA 1
ATOM 1442 C C . ASP A 1 193 ? 1.847 -1.962 -14.769 1.00 97.56 193 ASP A C 1
ATOM 1444 O O . ASP A 1 193 ? 2.650 -1.102 -14.400 1.00 97.56 193 ASP A O 1
ATOM 1448 N N . ASP A 1 194 ? 2.059 -3.261 -14.588 1.00 97.12 194 ASP A N 1
ATOM 1449 C CA . ASP A 1 194 ? 3.215 -3.847 -13.910 1.00 97.12 194 ASP A CA 1
ATOM 1450 C C . ASP A 1 194 ? 4.313 -4.316 -14.880 1.00 97.12 194 ASP A C 1
ATOM 1452 O O . ASP A 1 194 ? 5.269 -4.975 -14.474 1.00 97.12 194 ASP A O 1
ATOM 1456 N N . THR A 1 195 ? 4.216 -3.980 -16.172 1.00 97.38 195 THR A N 1
ATOM 1457 C CA . THR A 1 195 ? 5.183 -4.455 -17.175 1.00 97.38 195 THR A CA 1
ATOM 1458 C C . THR A 1 195 ? 6.572 -3.820 -17.036 1.00 97.38 195 THR A C 1
ATOM 1460 O O . THR A 1 195 ? 7.565 -4.431 -17.441 1.00 97.38 195 THR A O 1
ATOM 1463 N N . ASP A 1 196 ? 6.657 -2.612 -16.465 1.00 96.94 196 ASP A N 1
ATOM 1464 C CA . ASP A 1 196 ? 7.906 -1.903 -16.146 1.00 96.94 196 ASP A CA 1
ATOM 1465 C C . ASP A 1 196 ? 7.735 -0.982 -14.912 1.00 96.94 196 ASP A C 1
ATOM 1467 O O . ASP A 1 196 ? 7.774 0.252 -15.022 1.00 96.94 196 ASP A O 1
ATOM 1471 N N . PRO A 1 197 ? 7.534 -1.562 -13.712 1.00 97.44 197 PRO A N 1
ATOM 1472 C CA . PRO A 1 197 ? 7.075 -0.832 -12.529 1.00 97.44 197 PRO A CA 1
ATOM 1473 C C . PRO A 1 197 ? 8.123 0.158 -12.008 1.00 97.44 197 PRO A C 1
ATOM 1475 O O . PRO A 1 197 ? 7.790 1.174 -11.397 1.00 97.44 197 PRO A O 1
ATOM 1478 N N . ALA A 1 198 ? 9.401 -0.079 -12.317 1.00 96.81 198 ALA A N 1
ATOM 1479 C CA . ALA A 1 198 ? 10.494 0.825 -11.980 1.00 96.81 198 ALA A CA 1
ATOM 1480 C C . ALA A 1 198 ? 10.429 2.163 -12.742 1.00 96.81 198 ALA A C 1
ATOM 1482 O O . ALA A 1 198 ? 10.995 3.152 -12.277 1.00 96.81 198 ALA A O 1
ATOM 1483 N N . ASN A 1 199 ? 9.757 2.209 -13.900 1.00 95.88 199 ASN A N 1
ATOM 1484 C CA . ASN A 1 199 ? 9.738 3.384 -14.774 1.00 95.88 199 ASN A CA 1
ATOM 1485 C C . ASN A 1 199 ? 8.337 3.977 -14.998 1.00 95.88 199 ASN A C 1
ATOM 1487 O O . ASN A 1 199 ? 8.242 5.115 -15.463 1.00 95.88 199 ASN A O 1
ATOM 1491 N N . GLY A 1 200 ? 7.255 3.262 -14.682 1.00 96.62 200 GLY A N 1
ATOM 1492 C CA . GLY A 1 200 ? 5.898 3.769 -14.875 1.00 96.62 200 GLY A CA 1
ATOM 1493 C C . GLY A 1 200 ? 4.803 2.779 -14.486 1.00 96.62 200 GLY A C 1
ATOM 1494 O O . GLY A 1 200 ? 5.076 1.746 -13.892 1.00 96.62 200 GLY A O 1
ATOM 1495 N N . GLY A 1 201 ? 3.562 3.107 -14.855 1.00 96.62 201 GLY A N 1
ATOM 1496 C CA . GLY A 1 201 ? 2.411 2.202 -14.760 1.00 96.62 201 GLY A CA 1
ATOM 1497 C C . GLY A 1 201 ? 1.505 2.398 -13.542 1.00 96.62 201 GLY A C 1
ATOM 1498 O O . GLY A 1 201 ? 0.361 1.958 -13.579 1.00 96.62 201 GLY A O 1
ATOM 1499 N N . CYS A 1 202 ? 1.943 3.150 -12.531 1.00 97.38 202 CYS A N 1
ATOM 1500 C CA . CYS A 1 202 ? 1.128 3.527 -11.376 1.00 97.38 202 CYS A CA 1
ATOM 1501 C C . CYS A 1 202 ? 0.538 4.932 -11.583 1.00 97.38 202 CYS A C 1
ATOM 1503 O O . CYS A 1 202 ? 1.146 5.937 -11.213 1.00 97.38 202 CYS A O 1
ATOM 1505 N N . GLY A 1 203 ? -0.585 5.041 -12.304 1.00 92.44 203 GLY A N 1
ATOM 1506 C CA . GLY A 1 203 ? -1.209 6.344 -12.602 1.00 92.44 203 GLY A CA 1
ATOM 1507 C C . GLY A 1 203 ? -0.327 7.300 -13.426 1.00 92.44 203 GLY A C 1
ATOM 1508 O O . GLY A 1 203 ? -0.470 8.518 -13.345 1.00 92.44 203 GLY A O 1
ATOM 1509 N N . GLY A 1 204 ? 0.621 6.759 -14.202 1.00 91.44 204 GLY A N 1
ATOM 1510 C CA . GLY A 1 204 ? 1.613 7.533 -14.960 1.00 91.44 204 GLY A CA 1
ATOM 1511 C C . GLY A 1 204 ? 2.929 7.809 -14.219 1.00 91.44 204 GLY A C 1
ATOM 1512 O O . GLY A 1 204 ? 3.823 8.420 -14.803 1.00 91.44 204 GLY A O 1
ATOM 1513 N N . PHE A 1 205 ? 3.074 7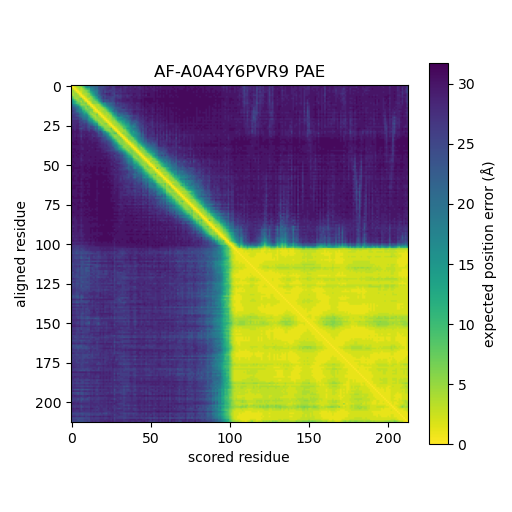.328 -12.982 1.00 95.12 205 PHE A N 1
ATOM 1514 C CA . PHE A 1 205 ? 4.307 7.379 -12.192 1.00 95.12 205 PHE A CA 1
ATOM 1515 C C . PHE A 1 205 ? 4.927 5.985 -12.034 1.00 95.12 205 PHE A C 1
ATOM 1517 O O . PHE A 1 205 ? 4.281 4.968 -12.298 1.00 95.12 205 PHE A O 1
ATOM 1524 N N . SER A 1 206 ? 6.198 5.938 -11.626 1.00 97.19 206 SER A N 1
ATOM 1525 C CA . SER A 1 206 ? 6.844 4.698 -11.183 1.00 97.19 206 SER A CA 1
ATOM 1526 C C . SER A 1 206 ? 6.177 4.176 -9.912 1.00 97.19 206 SER A C 1
ATOM 1528 O O . SER A 1 206 ? 5.768 4.967 -9.063 1.00 97.19 206 SER A O 1
ATOM 1530 N N . TRP A 1 207 ? 6.138 2.859 -9.760 1.00 98.50 207 TRP A N 1
ATOM 1531 C CA . TRP A 1 207 ? 5.678 2.190 -8.547 1.00 98.50 207 TRP A CA 1
ATOM 1532 C C . TRP A 1 207 ? 6.687 2.373 -7.411 1.00 98.50 207 TRP A C 1
ATOM 1534 O O . TRP A 1 207 ? 7.861 2.661 -7.659 1.00 98.50 207 TRP A O 1
ATOM 1544 N N . THR A 1 208 ? 6.266 2.158 -6.166 1.00 98.50 208 THR A N 1
ATOM 1545 C CA . THR A 1 208 ? 7.179 2.118 -5.017 1.00 98.50 208 THR A CA 1
ATOM 1546 C C . THR A 1 208 ? 7.845 0.747 -4.952 1.00 98.50 208 THR A C 1
ATOM 1548 O O . THR A 1 208 ? 7.174 -0.264 -4.787 1.00 98.50 208 THR A O 1
ATOM 1551 N N . GLN A 1 209 ? 9.165 0.703 -5.099 1.00 98.50 209 GLN A N 1
ATOM 1552 C CA . GLN A 1 209 ? 9.991 -0.478 -4.895 1.00 98.50 209 GLN A CA 1
ATOM 1553 C C . GLN A 1 209 ? 10.212 -0.709 -3.402 1.00 98.50 209 GLN A C 1
ATOM 1555 O O . GLN A 1 209 ? 10.623 0.201 -2.689 1.00 98.50 209 GLN A O 1
ATOM 1560 N N . MET A 1 210 ? 10.041 -1.951 -2.972 1.00 98.56 210 MET A N 1
ATOM 1561 C CA . MET A 1 210 ? 10.218 -2.424 -1.607 1.00 98.56 210 MET A CA 1
ATOM 1562 C C . MET A 1 210 ? 11.368 -3.425 -1.578 1.00 98.56 210 MET A C 1
ATOM 1564 O O . MET A 1 210 ? 11.300 -4.475 -2.215 1.00 98.56 210 MET A O 1
ATOM 1568 N N . THR A 1 211 ? 12.446 -3.100 -0.863 1.00 98.56 211 THR A N 1
ATOM 1569 C CA . THR A 1 211 ? 1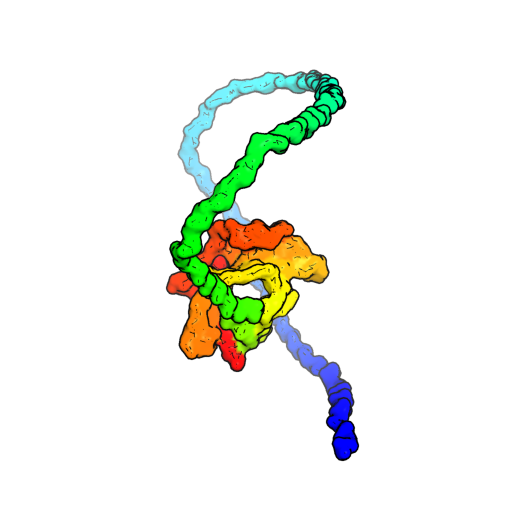3.593 -4.001 -0.671 1.00 98.56 211 THR A CA 1
ATOM 1570 C C . THR A 1 211 ? 13.659 -4.421 0.795 1.00 98.56 211 THR A C 1
ATOM 1572 O O . THR A 1 211 ? 13.807 -3.533 1.633 1.00 98.56 211 THR A O 1
ATOM 1575 N N . PRO A 1 212 ? 13.551 -5.720 1.130 1.00 98.12 212 PRO A N 1
ATOM 1576 C CA . PRO A 1 212 ? 13.632 -6.181 2.516 1.00 98.12 212 PRO A CA 1
ATOM 1577 C C . PRO A 1 212 ? 14.908 -5.711 3.227 1.00 98.12 212 PRO A C 1
ATOM 1579 O O . PRO A 1 212 ? 15.981 -5.694 2.614 1.00 98.12 212 PRO A O 1
ATOM 1582 N N . GLU A 1 213 ? 14.788 -5.354 4.510 1.00 94.81 213 GLU A N 1
ATOM 1583 C CA . GLU A 1 213 ? 15.925 -5.032 5.396 1.00 94.81 213 GLU A CA 1
ATOM 1584 C C . GLU A 1 213 ? 16.656 -6.268 5.959 1.00 94.81 213 GLU A C 1
ATOM 1586 O O . GLU A 1 213 ? 16.010 -7.308 6.231 1.00 94.81 213 GLU A O 1
#

Secondary structure (DSSP, 8-state):
------------------------------------------------------------------------------------------------------PPPTT-EEEEETTS-EEEE-SSEETTEEEEEEETTTTEEEEEE-TT-SSSTTEEEEEEEPPP-TTS-EEEEEEEEEESSHHHHHH-------SSTTTS-BTTBPPEEEEE-

Sequence (213 aa):
MMFSKLCNLRRWGALTCILAFSLALAACGDDDDTTNNAANNTAADAGSDVTEQDTGADEDTGSEEDAFTDDTGTDDDTGTDEDTGTDAGTDEDTGTDEDAGAATIEVEGTYTTQFDTTETITADMWNDNPIEDFDNADNWAVTYTPQDAEYNPDTYSKLVWTEPDSQGAFFYCIVDYGLETAEAARTTGETADDTDPANGGCGGFSWTQMTPE

Foldseek 3Di:
DDDDDDDDDDDDDPDDDDDDDDDDDDDDDDDDDDDDDDDDDDDDDDDDDDDDDDDDDDDDDDDDDDDDDDDPDDDDDDDDDDDDDDDDDDPPPPPPPPVPPPDAQPLAAWWQKPVRDIWGDGSQDGRPWGWPDDDNVQAKTKTAADQPDPPLHQWIWMKGKDDQDPQRKIWMAGQGINHNDSVCRVPDPGDFDPPPQCQAGRVGGRTIITGHD

Radius of gyration: 34.28 Å; Cα contacts (8 Å, |Δi|>4): 245; chains: 1; bounding box: 78×89×84 Å